Protein AF-A0A973PNY2-F1 (afdb_monomer)

pLDDT: mean 92.11, std 8.61, range [55.06, 98.62]

Nearest PDB structures (foldseek):
  8x2t-assembly1_A-2  TM=1.626E-01  e=7.258E+00  Homo sapiens

Structure (mmCIF, N/CA/C/O backbone):
data_AF-A0A973PNY2-F1
#
_entry.id   AF-A0A973PNY2-F1
#
loop_
_atom_site.group_PDB
_atom_site.id
_atom_site.type_symbol
_atom_site.label_atom_id
_atom_site.label_alt_id
_atom_site.label_comp_id
_atom_site.label_asym_id
_atom_site.label_entity_id
_atom_site.label_seq_id
_atom_site.pdbx_PDB_ins_code
_atom_site.Cartn_x
_atom_site.Cartn_y
_atom_site.Cartn_z
_atom_site.occupancy
_atom_site.B_iso_or_equiv
_atom_site.auth_seq_id
_atom_site.auth_comp_id
_atom_site.auth_asym_id
_atom_site.auth_atom_id
_atom_site.pdbx_PDB_model_num
ATOM 1 N N . MET A 1 1 ? -30.868 11.703 35.998 1.00 78.88 1 MET A N 1
ATOM 2 C CA . MET A 1 1 ? -31.273 12.106 34.628 1.00 78.88 1 MET A CA 1
ATOM 3 C C . MET A 1 1 ? -30.109 12.653 33.793 1.00 78.88 1 MET A C 1
ATOM 5 O O . MET A 1 1 ? -29.870 12.114 32.724 1.00 78.88 1 MET A O 1
ATOM 9 N N . ARG A 1 2 ? -29.336 13.648 34.267 1.00 91.81 2 ARG A N 1
ATOM 10 C CA . ARG A 1 2 ? -28.230 14.260 33.487 1.00 91.81 2 ARG A CA 1
ATOM 11 C C . ARG A 1 2 ? -27.090 13.297 33.108 1.00 91.81 2 ARG A C 1
ATOM 13 O O . ARG A 1 2 ? -26.668 13.303 31.960 1.00 91.81 2 ARG A O 1
ATOM 20 N N . VAL A 1 3 ? -26.645 12.441 34.035 1.00 94.44 3 VAL A N 1
ATOM 21 C CA . VAL A 1 3 ? -25.591 11.435 33.773 1.00 94.44 3 VAL A CA 1
ATOM 22 C C . VAL A 1 3 ? -26.016 10.432 32.700 1.00 94.44 3 VAL A C 1
ATOM 24 O O . VAL A 1 3 ? -25.279 10.201 31.751 1.00 94.44 3 VAL A O 1
ATOM 27 N N . ARG A 1 4 ? -27.242 9.906 32.797 1.00 94.94 4 ARG A N 1
ATOM 28 C CA . ARG A 1 4 ? -27.805 8.984 31.803 1.00 94.94 4 ARG A CA 1
ATOM 29 C C . ARG A 1 4 ? -27.827 9.602 30.402 1.00 94.94 4 ARG A C 1
ATOM 31 O O . ARG A 1 4 ? -27.298 9.001 29.481 1.00 94.94 4 ARG A O 1
ATOM 38 N N . ALA A 1 5 ? -28.310 10.838 30.273 1.00 95.94 5 ALA A N 1
ATOM 39 C CA . ALA A 1 5 ? -28.297 11.557 28.997 1.00 95.94 5 ALA A CA 1
ATOM 40 C C . ALA A 1 5 ? -26.871 11.829 28.468 1.00 95.94 5 ALA A C 1
ATOM 42 O O . ALA A 1 5 ? -26.651 11.923 27.263 1.00 95.94 5 ALA A O 1
ATOM 43 N N . ARG A 1 6 ? -25.871 11.982 29.349 1.00 96.56 6 ARG A N 1
ATOM 44 C CA . ARG A 1 6 ? -24.461 12.106 28.945 1.00 96.56 6 ARG A CA 1
ATOM 45 C C . ARG A 1 6 ? -23.920 10.791 28.374 1.00 96.56 6 ARG A C 1
ATOM 47 O O . ARG A 1 6 ? -23.320 10.839 27.304 1.00 96.56 6 ARG A O 1
ATOM 54 N N . VAL A 1 7 ? -24.168 9.667 29.046 1.00 96.75 7 VAL A N 1
ATOM 55 C CA . VAL A 1 7 ? -23.777 8.326 28.576 1.00 96.75 7 VAL A CA 1
ATOM 56 C C . VAL A 1 7 ? -24.483 7.987 27.262 1.00 96.75 7 VAL A C 1
ATOM 58 O O . VAL A 1 7 ? -23.821 7.610 26.303 1.00 96.75 7 VAL A O 1
ATOM 61 N N . GLU A 1 8 ? -25.801 8.200 27.180 1.00 97.06 8 GLU A N 1
ATOM 62 C CA . GLU A 1 8 ? -26.600 7.949 25.969 1.0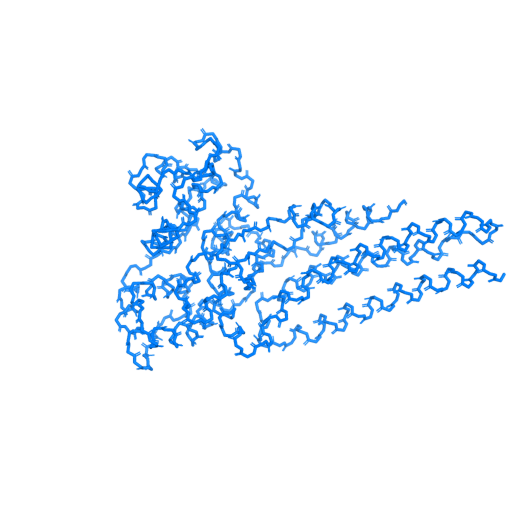0 97.06 8 GLU A CA 1
ATOM 63 C C . GLU A 1 8 ? -26.066 8.728 24.757 1.00 97.06 8 GLU A C 1
ATOM 65 O O . GLU A 1 8 ? -25.988 8.173 23.664 1.00 97.06 8 GLU A O 1
ATOM 70 N N . ARG A 1 9 ? -25.614 9.978 24.945 1.00 97.56 9 ARG A N 1
ATOM 71 C CA . ARG A 1 9 ? -24.966 10.749 23.871 1.00 97.56 9 ARG A CA 1
ATOM 72 C C . ARG A 1 9 ? -23.649 10.128 23.405 1.00 97.56 9 ARG A C 1
ATOM 74 O O . ARG A 1 9 ? -23.460 10.005 22.203 1.00 97.56 9 ARG A O 1
ATOM 81 N N . SER A 1 10 ? -22.762 9.720 24.314 1.00 97.75 10 SER A N 1
ATOM 82 C CA . SER A 1 10 ? -21.500 9.063 23.928 1.00 97.75 10 SER A CA 1
ATOM 83 C C . SER A 1 10 ? -21.733 7.721 23.235 1.00 97.75 10 SER A C 1
ATOM 85 O O . SER A 1 10 ? -21.084 7.432 22.234 1.00 97.75 10 SER A O 1
ATOM 87 N N . VAL A 1 11 ? -22.684 6.920 23.729 1.00 98.38 11 VAL A N 1
ATOM 88 C CA . VAL A 1 11 ? -23.069 5.648 23.097 1.00 98.38 11 VAL A CA 1
ATOM 89 C C . VAL A 1 11 ? -23.602 5.900 21.689 1.00 98.38 11 VAL A C 1
ATOM 91 O O . VAL A 1 11 ? -23.144 5.261 20.749 1.00 98.38 11 VAL A O 1
ATOM 94 N N . SER A 1 12 ? -24.491 6.884 21.521 1.00 98.38 12 SER A N 1
ATOM 95 C CA . SER A 1 12 ? -25.000 7.262 20.201 1.00 98.38 12 SER A CA 1
ATOM 96 C C . SER A 1 12 ? -23.886 7.718 19.256 1.00 98.38 12 SER A C 1
ATOM 98 O O . SER A 1 12 ? -23.945 7.396 18.075 1.00 98.38 12 SER A O 1
ATOM 100 N N . THR A 1 13 ? -22.871 8.438 19.743 1.00 98.25 13 THR A N 1
ATOM 101 C CA . THR A 1 13 ? -21.702 8.814 18.930 1.00 98.25 13 THR A CA 1
ATOM 102 C C . THR A 1 13 ? -20.901 7.588 18.491 1.00 98.25 13 THR A C 1
ATOM 104 O O . THR A 1 13 ? -20.507 7.510 17.329 1.00 98.25 13 THR A O 1
ATOM 107 N N . ALA A 1 14 ? -20.678 6.622 19.389 1.00 98.19 14 ALA A N 1
ATOM 108 C CA . ALA A 1 14 ? -19.993 5.373 19.056 1.00 98.19 14 ALA A CA 1
ATOM 109 C 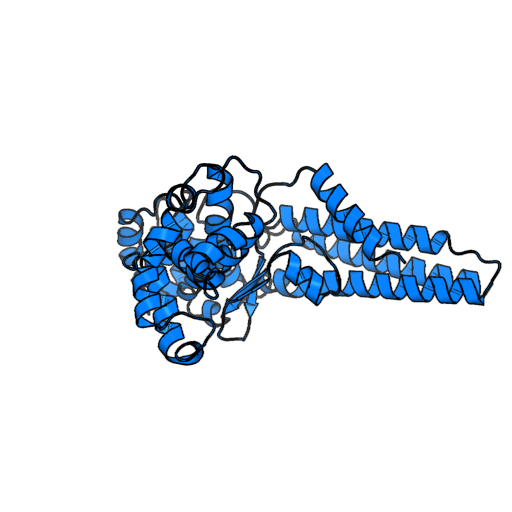C . ALA A 1 14 ? -20.767 4.561 18.001 1.00 98.19 14 ALA A C 1
ATOM 111 O O . ALA A 1 14 ? -20.169 4.075 17.042 1.00 98.19 14 ALA A O 1
ATOM 112 N N . ASP A 1 15 ? -22.092 4.467 18.151 1.00 98.31 15 ASP A N 1
ATOM 113 C CA . ASP A 1 15 ? -22.975 3.773 17.207 1.00 98.31 15 ASP A CA 1
ATOM 114 C C . ASP A 1 15 ? -22.966 4.457 15.825 1.00 98.31 15 ASP A C 1
ATOM 116 O O . ASP A 1 15 ? -22.788 3.784 14.811 1.00 98.31 15 ASP A O 1
ATOM 120 N N . LEU A 1 16 ? -23.048 5.794 15.772 1.00 98.50 16 LEU A N 1
ATOM 121 C CA . LEU A 1 16 ? -22.977 6.555 14.516 1.00 98.50 16 LEU A CA 1
ATOM 122 C C . LEU A 1 16 ? -21.648 6.355 13.779 1.00 98.50 16 LEU A C 1
ATOM 124 O O . LEU A 1 16 ? -21.649 6.172 12.562 1.00 98.50 16 LEU A O 1
ATOM 128 N N . LEU A 1 17 ? -20.524 6.378 14.503 1.00 98.44 17 LEU A N 1
ATOM 129 C CA . LEU A 1 17 ? -19.205 6.153 13.911 1.00 98.44 17 LEU A CA 1
ATOM 130 C C . LEU A 1 17 ? -19.061 4.715 13.393 1.00 98.44 17 LEU A C 1
ATOM 132 O O . LEU A 1 17 ? -18.504 4.503 12.319 1.00 98.44 17 LEU A O 1
ATOM 136 N N . ARG A 1 18 ? -19.609 3.724 14.105 1.00 98.38 18 ARG A N 1
ATOM 137 C CA . ARG A 1 18 ? -19.642 2.337 13.619 1.00 98.38 18 ARG A CA 1
ATOM 138 C C . ARG A 1 18 ? -20.436 2.220 12.321 1.00 98.38 18 ARG A C 1
ATOM 140 O O . ARG A 1 18 ? -19.941 1.645 11.358 1.00 98.38 18 ARG A O 1
ATOM 147 N N . ASP A 1 19 ? -21.627 2.809 12.273 1.00 98.50 19 ASP A N 1
ATOM 148 C CA . ASP A 1 19 ? -22.478 2.783 11.081 1.00 98.50 19 ASP A CA 1
ATOM 149 C C . ASP A 1 19 ? -21.844 3.532 9.895 1.00 98.50 19 ASP A C 1
ATOM 151 O O . ASP A 1 19 ? -22.069 3.181 8.734 1.00 98.50 19 ASP A O 1
ATOM 155 N N . GLU A 1 20 ? -21.057 4.578 10.154 1.00 98.56 20 GLU A N 1
ATOM 156 C CA . GLU A 1 20 ? -20.243 5.261 9.145 1.00 98.56 20 GLU A CA 1
ATOM 157 C C . GLU A 1 20 ? -19.168 4.330 8.565 1.00 98.56 20 GLU A C 1
ATOM 159 O O . GLU A 1 20 ? -19.143 4.123 7.348 1.00 98.56 20 GLU A O 1
ATOM 164 N N . VAL A 1 21 ? -18.349 3.709 9.422 1.00 98.19 21 VAL A N 1
ATOM 165 C CA . VAL A 1 21 ? -17.284 2.772 9.022 1.00 98.19 21 VAL A CA 1
ATOM 166 C C . VAL A 1 21 ? -17.854 1.592 8.232 1.00 98.19 21 VAL A C 1
ATOM 168 O O . VAL A 1 21 ? -17.401 1.316 7.119 1.00 98.19 21 VAL A O 1
ATOM 171 N N . THR A 1 22 ? -18.892 0.928 8.753 1.00 98.06 22 THR A N 1
ATOM 172 C CA . THR A 1 22 ? -19.510 -0.233 8.097 1.00 98.06 22 THR A CA 1
ATOM 173 C C . THR A 1 22 ? -20.074 0.129 6.724 1.00 98.06 22 THR A C 1
ATOM 175 O O . THR A 1 22 ? -19.837 -0.592 5.753 1.00 98.06 22 THR A O 1
ATOM 178 N N . ARG A 1 23 ? -20.785 1.260 6.597 1.00 98.06 23 ARG A N 1
ATOM 179 C CA . ARG A 1 23 ? -21.308 1.706 5.294 1.00 98.06 23 ARG A CA 1
ATOM 180 C C . ARG A 1 23 ? -20.188 2.043 4.318 1.00 98.06 23 ARG A C 1
ATOM 182 O O . ARG A 1 23 ? -20.301 1.705 3.140 1.00 98.06 23 ARG A O 1
ATOM 189 N N . TRP A 1 24 ? -19.122 2.691 4.786 1.00 98.31 24 TRP A N 1
ATOM 190 C CA . TRP A 1 24 ? -17.986 3.050 3.942 1.00 98.31 24 TRP A CA 1
ATOM 191 C C . TRP A 1 24 ? -17.288 1.808 3.373 1.00 98.31 24 TRP A C 1
ATOM 193 O O . TRP A 1 24 ? -17.068 1.753 2.160 1.00 98.31 24 TRP A O 1
ATOM 203 N N . LEU A 1 25 ? -17.021 0.802 4.215 1.00 97.38 25 LEU A N 1
ATOM 204 C CA . LEU A 1 25 ? -16.399 -0.467 3.817 1.00 97.38 25 LEU A CA 1
ATOM 205 C C . LEU A 1 25 ? -17.301 -1.262 2.863 1.00 97.38 25 LEU A C 1
ATOM 207 O O . LEU A 1 25 ? -16.859 -1.679 1.790 1.00 97.38 25 LEU A O 1
ATOM 211 N N . ALA A 1 26 ? -18.587 -1.406 3.198 1.00 96.50 26 ALA A N 1
ATOM 212 C CA . ALA A 1 26 ? -19.552 -2.133 2.374 1.00 96.50 26 ALA A CA 1
ATOM 213 C C . ALA A 1 26 ? -19.706 -1.519 0.972 1.00 96.50 26 ALA A C 1
ATOM 215 O O . ALA A 1 26 ? -19.774 -2.245 -0.019 1.00 96.50 26 ALA A O 1
ATOM 216 N N . ALA A 1 27 ? -19.693 -0.186 0.865 1.00 97.00 27 ALA A N 1
ATOM 217 C CA . ALA A 1 27 ? -19.775 0.511 -0.419 1.00 97.00 27 ALA A CA 1
ATOM 218 C C . ALA A 1 27 ? -18.562 0.266 -1.342 1.00 97.00 27 ALA A C 1
ATOM 220 O O . ALA A 1 27 ? -18.641 0.546 -2.539 1.00 97.00 27 ALA A O 1
ATOM 221 N N . ARG A 1 28 ? -17.437 -0.232 -0.809 1.00 97.00 28 ARG A N 1
ATOM 222 C CA . ARG A 1 28 ? -16.172 -0.414 -1.545 1.00 97.00 28 ARG A CA 1
ATOM 223 C C . ARG A 1 28 ? -15.820 -1.876 -1.787 1.00 97.00 28 ARG A C 1
ATOM 225 O O . ARG A 1 28 ? -15.266 -2.177 -2.838 1.00 97.00 28 ARG A O 1
ATOM 232 N N . ALA A 1 29 ? -16.211 -2.786 -0.895 1.00 91.25 29 ALA A N 1
ATOM 233 C CA . ALA A 1 29 ? -15.909 -4.217 -0.999 1.00 91.25 29 ALA A CA 1
ATOM 234 C C . ALA A 1 29 ? -16.381 -4.879 -2.316 1.00 91.25 29 ALA A C 1
ATOM 236 O O . ALA A 1 29 ? -15.790 -5.863 -2.746 1.00 91.25 29 ALA A O 1
ATOM 237 N N . GLY A 1 30 ? -17.412 -4.338 -2.979 1.00 88.06 30 GLY A N 1
ATOM 238 C CA . GLY A 1 30 ? -17.933 -4.853 -4.256 1.00 88.06 30 GLY A CA 1
ATOM 239 C C . GLY A 1 30 ? -17.466 -4.110 -5.514 1.00 88.06 30 GLY A C 1
ATOM 240 O O . GLY A 1 30 ? -17.931 -4.416 -6.610 1.00 88.06 30 GLY A O 1
ATOM 241 N N . ARG A 1 31 ? -16.602 -3.101 -5.382 1.00 96.44 31 ARG A N 1
ATOM 242 C CA . ARG A 1 31 ? -16.204 -2.230 -6.495 1.00 96.44 31 ARG A CA 1
ATOM 243 C C . ARG A 1 31 ? -14.922 -2.723 -7.162 1.00 96.44 31 ARG A C 1
ATOM 245 O O . ARG A 1 31 ? -13.954 -3.087 -6.496 1.00 96.44 31 ARG A O 1
ATOM 252 N N . SER A 1 32 ? -14.900 -2.691 -8.492 1.00 94.81 32 SER A N 1
ATOM 253 C CA . SER A 1 32 ? -13.783 -3.181 -9.317 1.00 94.81 32 SER A CA 1
ATOM 254 C C . SER A 1 32 ? -12.453 -2.461 -9.062 1.00 94.81 32 SER A C 1
ATOM 256 O O . SER A 1 32 ? -11.383 -3.062 -9.186 1.00 94.81 32 SER A O 1
ATOM 258 N N . GLU A 1 33 ? -12.541 -1.195 -8.663 1.00 96.38 33 GLU A N 1
ATOM 259 C CA . GLU A 1 33 ? -11.451 -0.289 -8.312 1.00 96.38 33 GLU A CA 1
ATOM 260 C C . GLU A 1 33 ? -10.736 -0.740 -7.037 1.00 96.38 33 GLU A C 1
ATOM 262 O O . GLU A 1 33 ? -9.568 -0.423 -6.845 1.00 96.38 33 GLU A O 1
ATOM 267 N N . PHE A 1 34 ? -11.414 -1.522 -6.187 1.00 96.19 34 PHE A N 1
ATOM 268 C CA . PHE A 1 34 ? -10.864 -2.016 -4.928 1.00 96.19 34 PHE A CA 1
ATOM 269 C C . PHE A 1 34 ? -10.659 -3.529 -4.890 1.00 96.19 34 PHE A C 1
ATOM 271 O O . PHE A 1 34 ? -10.435 -4.090 -3.818 1.00 96.19 34 PHE A O 1
ATOM 278 N N . ARG A 1 35 ? -10.682 -4.213 -6.043 1.00 92.25 35 ARG A N 1
ATOM 279 C CA . ARG A 1 35 ? -10.570 -5.684 -6.115 1.00 92.25 35 ARG A CA 1
ATOM 280 C C . ARG A 1 35 ? -9.341 -6.259 -5.397 1.00 92.25 35 ARG A C 1
ATOM 282 O O . ARG A 1 35 ? -9.360 -7.411 -4.979 1.00 92.25 35 ARG A O 1
ATOM 289 N N . ARG A 1 36 ? -8.268 -5.472 -5.251 1.00 93.19 36 ARG A N 1
ATOM 290 C CA . ARG A 1 36 ? -7.029 -5.892 -4.578 1.00 93.19 36 ARG A CA 1
ATOM 291 C C . ARG A 1 36 ? -7.054 -5.687 -3.060 1.00 93.19 36 ARG A C 1
ATOM 293 O O . ARG A 1 36 ? -6.208 -6.251 -2.378 1.00 93.19 36 ARG A O 1
ATOM 300 N N . PHE A 1 37 ? -8.036 -4.971 -2.517 1.00 94.62 37 PHE A N 1
ATOM 301 C CA . PHE A 1 37 ? -8.072 -4.546 -1.112 1.00 94.62 37 PHE A CA 1
ATOM 302 C C . PHE A 1 37 ? -9.070 -5.308 -0.245 1.00 94.62 37 PHE A C 1
ATOM 304 O O . PHE A 1 37 ? -9.325 -4.886 0.879 1.00 94.62 37 PHE A O 1
ATOM 311 N N . GLY A 1 38 ? -9.611 -6.436 -0.717 1.00 91.69 38 GLY A N 1
ATOM 312 C CA . GLY A 1 38 ? -10.522 -7.259 0.088 1.00 91.69 38 GLY A CA 1
ATOM 313 C C . GLY A 1 38 ? -9.957 -7.534 1.487 1.00 91.69 38 GLY A C 1
ATOM 314 O O . GLY A 1 38 ? -10.604 -7.230 2.485 1.00 91.69 38 GLY A O 1
ATOM 315 N N . HIS A 1 39 ? -8.692 -7.961 1.561 1.00 87.75 39 HIS A N 1
ATOM 316 C CA . HIS A 1 39 ? -8.047 -8.233 2.844 1.00 87.75 39 HIS A CA 1
ATOM 317 C C . HIS A 1 39 ? -7.808 -6.974 3.696 1.00 87.75 39 HIS A C 1
ATOM 319 O O . HIS A 1 39 ? -7.956 -6.999 4.916 1.00 87.75 39 HIS A O 1
ATOM 325 N N . HIS A 1 40 ? -7.490 -5.843 3.069 1.00 93.50 40 HIS A N 1
ATOM 326 C CA . HIS A 1 40 ? -7.337 -4.584 3.792 1.00 93.50 40 HIS A CA 1
ATOM 327 C C . HIS A 1 40 ? -8.643 -4.192 4.491 1.00 93.50 40 HIS A C 1
ATOM 329 O O . HIS A 1 40 ? -8.637 -3.796 5.655 1.00 93.50 40 HIS A O 1
ATOM 335 N N . 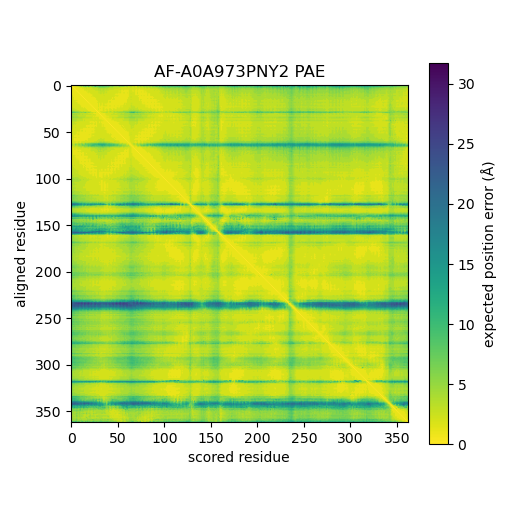PHE A 1 41 ? -9.773 -4.335 3.797 1.00 94.00 41 PHE A N 1
ATOM 336 C CA . PHE A 1 41 ? -11.082 -4.022 4.357 1.00 94.00 41 PHE A CA 1
ATOM 337 C C . PHE A 1 41 ? -11.486 -4.983 5.474 1.00 94.00 41 PHE A C 1
ATOM 339 O O . PHE A 1 41 ? -12.060 -4.525 6.455 1.00 94.00 41 PHE A O 1
ATOM 346 N N . GLU A 1 42 ? -11.132 -6.268 5.391 1.00 90.31 42 GLU A N 1
ATOM 347 C CA . GLU A 1 42 ? -11.328 -7.220 6.494 1.00 90.31 42 GLU A CA 1
ATOM 348 C C . GLU A 1 42 ? -10.550 -6.816 7.754 1.00 90.31 42 GLU A C 1
ATOM 350 O O . GLU A 1 42 ? -11.104 -6.828 8.855 1.00 90.31 42 GLU A O 1
ATOM 355 N N .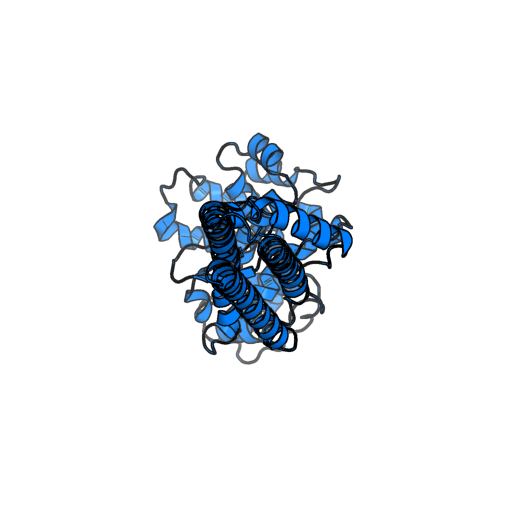 VAL A 1 43 ? -9.273 -6.439 7.603 1.00 90.19 43 VAL A N 1
ATOM 356 C CA . VAL A 1 43 ? -8.432 -5.990 8.726 1.00 90.19 43 VAL A CA 1
ATOM 357 C C . VAL A 1 43 ? -8.994 -4.709 9.338 1.00 90.19 43 VAL A C 1
ATOM 359 O O . VAL A 1 43 ? -9.151 -4.634 10.558 1.00 90.19 43 VAL A O 1
ATOM 362 N N . LEU A 1 44 ? -9.330 -3.717 8.508 1.00 92.75 44 LEU A N 1
ATOM 363 C CA . LEU A 1 44 ? -9.904 -2.455 8.976 1.00 92.75 44 LEU A CA 1
ATOM 364 C C . LEU A 1 44 ? -11.253 -2.663 9.666 1.00 92.75 44 LEU A C 1
ATOM 366 O O . LEU A 1 44 ? -11.454 -2.099 10.739 1.00 92.75 44 LEU A O 1
ATOM 370 N N . ASP A 1 45 ? -12.147 -3.482 9.103 1.00 94.00 45 ASP A N 1
ATOM 371 C CA . ASP A 1 45 ? -13.441 -3.785 9.723 1.00 94.00 45 ASP A CA 1
ATOM 372 C C . ASP A 1 45 ? -13.244 -4.402 11.105 1.00 94.00 45 ASP A C 1
ATOM 374 O O . ASP A 1 45 ? -13.735 -3.879 12.102 1.00 94.00 45 ASP A O 1
ATOM 378 N N . ALA A 1 46 ? -12.465 -5.481 11.189 1.00 91.31 46 ALA A N 1
ATOM 379 C CA . ALA A 1 46 ? -12.272 -6.200 12.437 1.00 91.31 46 ALA A CA 1
ATOM 380 C C . ALA A 1 46 ? -11.642 -5.317 13.526 1.00 91.31 46 ALA A C 1
ATOM 382 O O . ALA A 1 46 ? -12.110 -5.321 14.668 1.00 91.31 46 ALA A O 1
ATOM 383 N N . VAL A 1 47 ? -10.617 -4.532 13.176 1.00 91.50 47 VAL A N 1
ATOM 384 C CA . VAL A 1 47 ? -9.941 -3.622 14.109 1.00 91.50 47 VAL A CA 1
ATOM 385 C C . VAL A 1 47 ? -10.879 -2.507 14.570 1.00 91.50 47 VAL A C 1
ATOM 387 O O . VAL A 1 47 ? -11.091 -2.347 15.776 1.00 91.50 47 VAL A O 1
ATOM 390 N N . LEU A 1 48 ? -11.476 -1.757 13.639 1.00 94.62 48 LEU A N 1
ATOM 391 C CA . LEU A 1 48 ? -12.314 -0.602 13.967 1.00 94.62 48 LEU A CA 1
ATOM 392 C C . LEU A 1 48 ? -13.590 -1.034 14.700 1.00 94.62 48 LEU A C 1
ATOM 394 O O . LEU A 1 48 ? -13.939 -0.452 15.729 1.00 94.62 48 LEU A O 1
ATOM 398 N N . SER A 1 49 ? -14.250 -2.100 14.239 1.00 95.62 49 SER A N 1
ATOM 399 C CA . SER A 1 49 ? -15.465 -2.628 14.863 1.00 95.62 49 SER A CA 1
ATOM 400 C C . SER A 1 49 ? -15.207 -3.144 16.282 1.00 95.62 49 SER A C 1
ATOM 402 O O . SER A 1 49 ? -16.042 -2.921 17.166 1.00 95.62 49 SER A O 1
ATOM 404 N N . ARG A 1 50 ? -14.053 -3.777 16.555 1.00 94.50 50 ARG A N 1
ATOM 405 C CA . ARG A 1 50 ? -13.693 -4.220 17.916 1.00 94.50 50 ARG A CA 1
ATOM 406 C C . ARG A 1 50 ? -13.423 -3.040 18.845 1.00 94.50 50 ARG A C 1
ATOM 408 O O . ARG A 1 50 ? -13.967 -3.019 19.948 1.00 94.50 50 ARG A O 1
ATOM 415 N N . MET A 1 51 ? -12.663 -2.043 18.388 1.00 94.31 51 MET A N 1
ATOM 416 C CA . MET A 1 51 ? -12.373 -0.839 19.174 1.00 94.31 51 MET A CA 1
ATOM 417 C C . MET A 1 51 ? -13.664 -0.097 19.540 1.00 94.31 51 MET A C 1
ATOM 419 O O . MET A 1 51 ? -13.881 0.229 20.707 1.00 94.31 51 MET A O 1
ATOM 423 N N . LEU A 1 52 ? -14.559 0.110 18.568 1.00 97.06 52 LEU A N 1
ATOM 424 C CA . LEU A 1 52 ? -15.846 0.777 18.788 1.00 97.06 52 LEU A CA 1
ATOM 425 C C . LEU A 1 52 ? -16.759 -0.022 19.721 1.00 97.06 52 LEU A C 1
ATOM 427 O O . LEU A 1 52 ? -17.386 0.563 20.605 1.00 97.06 52 LEU A O 1
ATOM 431 N N . SER A 1 53 ? -16.801 -1.349 19.574 1.00 96.62 53 SER A N 1
ATOM 432 C CA . SER A 1 53 ? -17.588 -2.218 20.456 1.00 96.62 53 SER A CA 1
ATOM 433 C C . SER A 1 53 ? -17.071 -2.171 21.896 1.00 96.62 53 SER A C 1
ATOM 435 O O . SER A 1 53 ? -17.864 -1.966 22.812 1.00 96.62 53 SER A O 1
ATOM 437 N N . GLY A 1 54 ? -15.751 -2.248 22.099 1.00 95.94 54 GLY A N 1
ATOM 438 C CA . GLY A 1 54 ? -15.142 -2.146 23.427 1.00 95.94 54 GLY A CA 1
ATOM 439 C C . GLY A 1 54 ? -15.400 -0.792 24.096 1.00 95.94 54 GLY A C 1
ATOM 440 O O . GLY A 1 54 ? -15.774 -0.738 25.268 1.00 95.94 54 GLY A O 1
ATOM 441 N N . ILE A 1 55 ? -15.279 0.313 23.348 1.00 96.62 55 ILE A N 1
ATOM 442 C CA . ILE A 1 55 ? -15.594 1.659 23.860 1.00 96.62 55 ILE A CA 1
ATOM 443 C C . ILE A 1 55 ? -17.075 1.760 24.237 1.00 96.62 55 ILE A C 1
ATOM 445 O O . ILE A 1 55 ? -17.412 2.256 25.314 1.00 96.62 55 ILE A O 1
ATOM 449 N N . ARG A 1 56 ? -17.969 1.252 23.384 1.00 97.88 56 ARG A N 1
ATOM 450 C CA . ARG A 1 56 ? -19.414 1.247 23.626 1.00 97.88 56 ARG A CA 1
ATOM 451 C C . ARG A 1 56 ? -19.792 0.447 24.873 1.00 97.88 56 ARG A C 1
ATOM 453 O O . ARG A 1 56 ? -20.571 0.930 25.692 1.00 97.88 56 ARG A O 1
ATOM 460 N N . GLU A 1 57 ? -19.247 -0.754 25.038 1.00 97.50 57 GLU A N 1
ATOM 461 C CA . GLU A 1 57 ? -19.460 -1.582 26.231 1.00 97.50 57 GLU A CA 1
ATOM 462 C C . GLU A 1 57 ? -18.974 -0.867 27.494 1.00 97.50 57 GLU A C 1
ATOM 464 O O . GLU A 1 57 ? -19.687 -0.815 28.501 1.00 97.50 57 GLU A O 1
ATOM 469 N N . ARG A 1 58 ? -17.802 -0.223 27.424 1.00 96.94 58 ARG A N 1
ATOM 470 C CA . ARG A 1 58 ? -17.266 0.550 28.545 1.00 96.94 58 ARG A CA 1
ATOM 471 C C . ARG A 1 58 ? -18.154 1.744 28.894 1.00 96.94 58 ARG A C 1
ATOM 473 O O . ARG A 1 58 ? -18.417 1.950 30.078 1.00 96.94 58 ARG A O 1
ATOM 480 N N . LEU A 1 59 ? -18.681 2.464 27.900 1.00 96.88 59 LEU A N 1
ATOM 481 C CA . LEU A 1 59 ? -19.648 3.553 28.089 1.00 96.88 59 LEU A CA 1
ATOM 482 C C . LEU A 1 59 ? -20.926 3.075 28.793 1.00 96.88 59 LEU A C 1
ATOM 484 O O . LEU A 1 59 ? -21.382 3.720 29.735 1.00 96.88 59 LEU A O 1
ATOM 488 N N . LEU A 1 60 ? -21.476 1.924 28.392 1.00 96.69 60 LEU A N 1
ATOM 489 C CA . LEU A 1 60 ? -22.657 1.333 29.034 1.00 96.69 60 LEU A CA 1
ATOM 490 C C . LEU A 1 60 ? -22.396 0.899 30.485 1.00 96.69 60 LEU A C 1
ATOM 492 O O . LEU A 1 60 ? -23.329 0.855 31.284 1.00 96.69 60 LEU A O 1
ATOM 496 N N . SER A 1 61 ? -21.137 0.614 30.833 1.00 96.25 61 SER A N 1
ATOM 497 C CA . SER A 1 61 ? -20.721 0.254 32.195 1.00 96.25 61 SER A CA 1
ATOM 498 C C . SER A 1 61 ? -20.453 1.452 33.121 1.00 96.25 61 SER A C 1
ATOM 500 O O . SER A 1 61 ? -20.166 1.250 34.302 1.00 96.25 61 SER A O 1
ATOM 502 N N . VAL A 1 62 ? -20.527 2.696 32.625 1.00 95.81 62 VAL A N 1
ATOM 503 C CA . VAL A 1 62 ? -20.229 3.894 33.428 1.00 95.81 62 VAL A CA 1
ATOM 504 C C . VAL A 1 62 ? -21.253 4.045 34.567 1.00 95.81 62 VAL A C 1
ATOM 506 O O . VAL A 1 62 ? -22.456 4.152 34.308 1.00 95.81 62 VAL A O 1
ATOM 509 N N . PRO A 1 63 ? -20.816 4.096 35.841 1.00 90.38 63 PRO A N 1
ATOM 510 C CA . PRO A 1 63 ? -21.725 4.130 36.981 1.00 90.38 63 PRO A CA 1
ATOM 511 C C . PRO A 1 63 ? -22.495 5.454 37.054 1.00 90.38 63 PRO A C 1
ATOM 513 O O . PRO A 1 63 ? -21.918 6.537 37.031 1.00 90.38 63 PRO A O 1
ATOM 516 N N . ALA A 1 64 ? -23.817 5.374 37.220 1.00 88.00 64 ALA A N 1
ATOM 517 C CA . ALA A 1 64 ? -24.690 6.550 37.273 1.00 88.00 64 ALA A CA 1
ATOM 518 C C . ALA A 1 64 ? -24.714 7.273 38.638 1.00 88.00 64 ALA A C 1
ATOM 520 O O . ALA A 1 64 ? -25.318 8.342 38.744 1.00 88.00 64 ALA A O 1
ATOM 521 N N . ALA A 1 65 ? -24.104 6.682 39.673 1.00 87.62 65 ALA A N 1
ATOM 522 C CA . ALA A 1 65 ? -24.195 7.148 41.058 1.00 87.62 65 ALA A CA 1
ATOM 523 C C . ALA A 1 65 ? -23.337 8.393 41.352 1.00 87.62 65 ALA A C 1
ATOM 525 O O . ALA A 1 65 ? -23.745 9.231 42.153 1.00 87.62 65 ALA A O 1
ATOM 526 N N . ASP A 1 66 ? -22.193 8.551 40.680 1.00 91.44 66 ASP A N 1
ATOM 527 C CA . ASP A 1 66 ? -21.306 9.710 40.823 1.00 91.44 66 ASP A CA 1
ATOM 528 C C . ASP A 1 66 ? -21.238 10.487 39.504 1.00 91.44 66 ASP A C 1
ATOM 530 O O . ASP A 1 66 ? -20.634 10.055 38.521 1.00 91.44 66 ASP A O 1
ATOM 534 N N . SER A 1 67 ? -21.852 11.673 39.486 1.00 93.69 67 SER A N 1
ATOM 535 C CA . SER A 1 67 ? -21.893 12.506 38.286 1.00 93.69 67 SER A CA 1
ATOM 536 C C . SER A 1 67 ? -20.520 13.010 37.855 1.00 93.69 67 SER A C 1
ATOM 538 O O . SER A 1 67 ? -20.324 13.207 36.660 1.00 93.69 67 SER A O 1
ATOM 540 N N . ARG A 1 68 ? -19.582 13.265 38.772 1.00 94.88 68 ARG A N 1
ATOM 541 C CA . ARG A 1 68 ? -18.253 13.756 38.388 1.00 94.88 68 ARG A CA 1
ATOM 542 C C . ARG A 1 68 ? -17.455 12.623 37.755 1.00 94.88 68 ARG A C 1
ATOM 544 O O . ARG A 1 68 ? -16.942 12.800 36.652 1.00 94.88 68 ARG A O 1
ATOM 551 N N . ALA A 1 69 ? -17.416 11.465 38.413 1.00 94.38 69 ALA A N 1
ATOM 552 C CA . ALA A 1 69 ? -16.727 10.287 37.895 1.00 94.38 69 ALA A CA 1
ATOM 553 C C . ALA A 1 69 ? -17.308 9.835 36.547 1.00 94.38 69 ALA A C 1
ATOM 555 O O . ALA A 1 69 ? -16.556 9.561 35.615 1.00 94.38 69 ALA A O 1
ATOM 556 N N . ALA A 1 70 ? -18.637 9.846 36.396 1.00 95.31 70 ALA A N 1
ATOM 557 C CA . ALA A 1 70 ? -19.281 9.470 35.142 1.00 95.31 70 ALA A CA 1
ATOM 558 C C . ALA A 1 70 ? -18.922 10.407 33.980 1.00 95.31 70 ALA A C 1
ATOM 560 O O . ALA A 1 70 ? -18.663 9.948 32.869 1.00 95.31 70 ALA A O 1
ATOM 561 N N . TYR A 1 71 ? -18.888 11.723 34.220 1.00 96.75 71 TYR A N 1
ATOM 562 C CA . TYR A 1 71 ? -18.508 12.688 33.186 1.00 96.75 71 TYR A CA 1
ATOM 563 C C . TYR A 1 71 ? -17.031 12.576 32.805 1.00 96.75 71 TYR A C 1
ATOM 565 O O . TYR A 1 71 ? -16.730 12.674 31.617 1.00 96.75 71 TYR A O 1
ATOM 573 N N . ALA A 1 72 ? -16.142 12.345 33.777 1.00 95.56 72 ALA A N 1
ATOM 574 C CA . ALA A 1 72 ? -14.724 12.106 33.521 1.00 95.56 72 ALA A CA 1
ATOM 575 C C . ALA A 1 72 ? -14.513 10.825 32.696 1.00 95.56 72 ALA A C 1
ATOM 577 O O . ALA A 1 72 ? -13.860 10.872 31.660 1.00 95.56 72 ALA A O 1
ATOM 578 N N . ALA A 1 73 ? -15.161 9.716 33.068 1.00 96.00 73 ALA A N 1
ATOM 579 C CA . ALA A 1 73 ? -15.097 8.467 32.307 1.00 96.00 73 ALA A CA 1
ATOM 580 C C . ALA A 1 73 ? -15.625 8.628 30.870 1.00 96.00 73 ALA A C 1
ATOM 582 O O . ALA A 1 73 ? -14.986 8.180 29.922 1.00 96.00 73 ALA A O 1
ATOM 583 N N . CYS A 1 74 ? -16.759 9.317 30.684 1.00 97.25 74 CYS A N 1
ATOM 584 C CA . CYS A 1 74 ? -17.264 9.616 29.341 1.00 97.25 74 CYS A CA 1
ATOM 585 C C . CYS A 1 74 ? -16.310 10.526 28.554 1.00 97.25 74 CYS A C 1
ATOM 587 O O . CYS A 1 74 ? -16.235 10.409 27.340 1.00 97.25 74 CYS A O 1
ATOM 589 N N . HIS A 1 75 ? -15.615 11.460 29.213 1.00 96.38 75 HIS A N 1
ATOM 590 C CA . HIS A 1 75 ? -14.645 12.327 28.544 1.00 96.38 75 HIS A CA 1
ATOM 591 C C . HIS A 1 75 ? -13.456 11.531 28.000 1.00 96.38 75 HIS A C 1
ATOM 593 O O . HIS A 1 75 ? -13.127 11.690 26.829 1.00 96.38 75 HIS A O 1
ATOM 599 N N . GLU A 1 76 ? -12.868 10.644 28.805 1.00 96.38 76 GLU A N 1
ATOM 600 C CA . GLU A 1 76 ? -11.770 9.780 28.353 1.00 96.38 76 GLU A CA 1
ATOM 601 C C . GLU A 1 76 ? -12.210 8.866 27.203 1.00 96.38 76 GLU A C 1
ATOM 603 O O . GLU A 1 76 ? -11.545 8.802 26.173 1.00 96.38 76 GLU A O 1
ATOM 608 N N . LEU A 1 77 ? -13.387 8.244 27.309 1.00 96.81 77 LEU A N 1
ATOM 609 C CA . LEU A 1 77 ? -13.914 7.376 26.249 1.00 96.81 77 LEU A CA 1
ATOM 610 C C . LEU A 1 77 ? -14.258 8.143 24.963 1.00 96.81 77 LEU A C 1
ATOM 612 O O . LEU A 1 77 ? -14.069 7.615 23.868 1.00 96.81 77 LEU A O 1
ATOM 616 N N . ASP A 1 78 ? -14.705 9.398 25.059 1.00 97.19 78 ASP A N 1
ATOM 617 C CA . ASP A 1 78 ? -14.900 10.249 23.880 1.00 97.19 78 ASP A CA 1
ATOM 618 C C . ASP A 1 78 ? -13.561 10.595 23.199 1.00 97.19 78 ASP A C 1
ATOM 620 O O . ASP A 1 78 ? -13.510 10.709 21.972 1.00 97.19 78 ASP A O 1
ATOM 624 N N . ARG A 1 79 ? -12.458 10.725 23.955 1.00 95.19 79 ARG A N 1
ATOM 625 C CA . ARG A 1 79 ? -11.111 10.870 23.371 1.00 95.19 79 ARG A CA 1
ATOM 626 C C . ARG A 1 79 ? -10.706 9.602 22.619 1.00 95.19 79 ARG A C 1
ATOM 628 O O . ARG A 1 79 ? -10.192 9.709 21.509 1.00 95.19 79 ARG A O 1
ATOM 635 N N . SER A 1 80 ? -11.009 8.423 23.161 1.00 94.69 80 SER A N 1
ATOM 636 C CA . SER A 1 80 ? -10.808 7.143 22.471 1.00 94.69 80 SER A CA 1
ATOM 637 C C . SER A 1 80 ? -11.607 7.061 21.164 1.00 94.69 80 SER A C 1
ATOM 639 O O . SER A 1 80 ? -11.062 6.638 20.145 1.00 94.69 80 SER A O 1
ATOM 641 N N . LEU A 1 81 ? -12.869 7.519 21.155 1.00 96.12 81 LEU A N 1
ATOM 642 C CA . LEU A 1 81 ? -13.679 7.613 19.930 1.00 96.12 81 LEU A CA 1
ATOM 643 C C . LEU A 1 81 ? -13.038 8.539 18.891 1.00 96.12 81 LEU A C 1
ATOM 645 O O . LEU A 1 81 ? -13.016 8.204 17.708 1.00 96.12 81 LEU A O 1
ATOM 649 N N . LEU A 1 82 ? -12.488 9.680 19.318 1.00 93.94 82 LEU A N 1
ATOM 650 C CA . LEU A 1 82 ? -11.778 10.591 18.419 1.00 93.94 82 LEU A CA 1
ATOM 651 C C . LEU A 1 82 ? -10.536 9.930 17.806 1.00 93.94 82 LEU A C 1
ATOM 653 O O . LEU A 1 82 ? -10.288 10.110 16.616 1.00 93.94 82 LEU A O 1
ATOM 657 N N . THR A 1 83 ? -9.782 9.147 18.577 1.00 91.81 83 THR A N 1
ATOM 658 C CA . THR A 1 83 ? -8.641 8.382 18.053 1.00 91.81 83 THR A CA 1
ATOM 659 C C . THR A 1 83 ? -9.082 7.374 16.990 1.00 91.81 83 THR A C 1
ATOM 661 O O . THR A 1 83 ? -8.492 7.334 15.913 1.00 91.81 83 THR A O 1
ATOM 664 N N . VAL A 1 84 ? -10.159 6.614 17.237 1.00 94.12 84 VAL A N 1
ATOM 665 C CA . VAL A 1 84 ? -10.713 5.674 16.242 1.00 94.12 84 VAL A CA 1
ATOM 666 C C . VAL A 1 84 ? -11.169 6.408 14.979 1.00 94.12 84 VAL A C 1
ATOM 668 O O . VAL A 1 84 ? -10.883 5.964 13.868 1.00 94.12 84 VAL A O 1
ATOM 671 N N . LYS A 1 85 ? -11.838 7.555 15.138 1.00 95.62 85 LYS A N 1
ATOM 672 C CA . LYS A 1 85 ? -12.279 8.383 14.014 1.00 95.62 85 LYS A CA 1
ATOM 673 C C . LYS A 1 85 ? -11.102 8.872 13.169 1.00 95.62 85 LYS A C 1
ATOM 675 O O . LYS A 1 85 ? -11.142 8.731 11.954 1.00 95.62 85 LYS A O 1
ATOM 680 N N . ARG A 1 86 ? -10.040 9.380 13.800 1.00 93.56 86 ARG A N 1
ATOM 681 C CA . ARG A 1 86 ? -8.825 9.838 13.105 1.00 93.56 86 ARG A CA 1
ATOM 682 C C . ARG A 1 86 ? -8.139 8.715 12.338 1.00 93.56 86 ARG A C 1
ATOM 684 O O . ARG A 1 86 ? -7.730 8.932 11.207 1.00 93.56 86 ARG A O 1
ATOM 691 N N . LEU A 1 87 ? -8.052 7.523 12.929 1.00 92.12 87 LEU A N 1
ATOM 692 C CA . LEU A 1 87 ? -7.520 6.339 12.253 1.00 92.12 87 LEU A CA 1
ATOM 693 C C . LEU A 1 87 ? -8.324 6.013 10.986 1.00 92.12 87 LEU A C 1
ATOM 695 O O . LEU A 1 87 ? -7.746 5.811 9.921 1.00 92.12 87 LEU A O 1
ATOM 699 N N . PHE A 1 88 ? -9.655 6.002 11.083 1.00 95.31 88 PHE A N 1
ATOM 700 C CA . PHE A 1 88 ? -10.525 5.801 9.925 1.00 95.31 88 PHE A CA 1
ATOM 701 C C . PHE A 1 88 ? -10.320 6.898 8.864 1.00 95.31 88 PHE A C 1
ATOM 703 O O . PHE A 1 88 ? -10.014 6.596 7.710 1.00 95.31 88 PHE A O 1
ATOM 710 N N . GLU A 1 89 ? -10.395 8.168 9.265 1.00 95.44 89 GLU A N 1
ATOM 711 C CA . GLU A 1 89 ? -10.228 9.331 8.384 1.00 95.44 89 GLU A CA 1
ATOM 712 C C . GLU A 1 89 ? -8.823 9.441 7.771 1.00 95.44 89 GLU A C 1
ATOM 714 O O . GLU A 1 89 ? -8.667 10.087 6.739 1.00 95.44 89 GLU A O 1
ATOM 719 N N . TRP A 1 90 ? -7.805 8.794 8.343 1.00 93.75 90 TRP A N 1
ATOM 720 C CA . TRP A 1 90 ? -6.457 8.749 7.772 1.00 93.75 90 TRP A CA 1
ATOM 721 C C . TRP A 1 90 ? -6.362 7.811 6.556 1.00 93.75 90 TRP A C 1
ATOM 723 O O . TRP A 1 90 ? -5.628 8.104 5.605 1.00 93.75 90 TRP A O 1
ATOM 733 N N . TYR A 1 91 ? -7.117 6.704 6.551 1.00 95.69 91 TYR A N 1
ATOM 734 C CA . TYR A 1 91 ? -7.152 5.742 5.440 1.00 95.69 91 TYR A CA 1
ATOM 735 C C . TYR A 1 91 ? -8.130 6.130 4.333 1.00 95.69 91 TYR A C 1
ATOM 737 O O . TYR A 1 91 ? -7.814 5.959 3.154 1.00 95.69 91 TYR A O 1
ATOM 745 N N . VAL A 1 92 ? -9.308 6.645 4.696 1.00 97.31 92 VAL A N 1
ATOM 746 C CA . VAL A 1 92 ? -10.389 6.995 3.756 1.00 97.31 92 VAL A CA 1
ATOM 747 C C . VAL A 1 92 ? -9.901 7.772 2.526 1.00 97.31 92 VAL A C 1
ATOM 749 O O . VAL A 1 92 ? -10.114 7.284 1.413 1.00 97.31 92 VAL A O 1
ATOM 752 N N . PRO A 1 93 ? -9.214 8.925 2.663 1.00 97.12 93 PRO A N 1
ATOM 753 C CA . PRO A 1 93 ? -8.817 9.720 1.510 1.00 97.12 93 PRO A CA 1
ATOM 754 C C . PRO A 1 93 ? -7.818 8.987 0.614 1.00 97.12 93 PRO A C 1
ATOM 756 O O . PRO A 1 93 ? -7.868 9.182 -0.593 1.00 97.12 93 PRO A O 1
ATOM 759 N N . LYS A 1 94 ? -6.959 8.116 1.165 1.00 97.75 94 LYS A N 1
ATOM 760 C CA . LYS A 1 94 ? -5.970 7.337 0.399 1.00 97.75 94 LYS A CA 1
ATOM 761 C C . LYS A 1 94 ? -6.643 6.279 -0.477 1.00 97.75 94 LYS A C 1
ATOM 763 O O . LYS A 1 94 ? -6.295 6.134 -1.647 1.00 97.75 94 LYS A O 1
ATOM 768 N N . TYR A 1 95 ? -7.645 5.575 0.056 1.00 98.06 95 TYR A N 1
ATOM 769 C CA . TYR A 1 95 ? -8.460 4.652 -0.740 1.00 98.06 95 TYR A CA 1
ATOM 770 C C . TYR A 1 95 ? -9.273 5.395 -1.799 1.00 98.06 95 TYR A C 1
ATOM 772 O O . TYR A 1 95 ? -9.250 5.009 -2.969 1.00 98.06 95 TYR A O 1
ATOM 780 N N . ASP A 1 96 ? -9.950 6.474 -1.407 1.00 98.38 96 ASP A N 1
ATOM 781 C CA . ASP A 1 96 ? -10.913 7.168 -2.263 1.00 98.38 96 ASP A CA 1
ATOM 782 C C . ASP A 1 96 ? -10.273 7.889 -3.459 1.00 98.38 96 ASP A C 1
ATOM 784 O O . ASP A 1 96 ? -10.977 8.176 -4.426 1.00 98.38 96 ASP A O 1
ATOM 788 N N . GLN A 1 97 ? -8.945 8.067 -3.494 1.00 98.38 97 GLN A N 1
ATOM 789 C CA . GLN A 1 97 ? -8.250 8.512 -4.711 1.00 98.38 97 GLN A CA 1
ATOM 790 C C . GLN A 1 97 ? -8.501 7.595 -5.922 1.00 98.38 97 GLN A C 1
ATOM 792 O O . GLN A 1 97 ? -8.432 8.051 -7.058 1.00 98.38 97 GLN A O 1
ATOM 797 N N . ARG A 1 98 ? -8.836 6.315 -5.707 1.00 98.31 98 ARG A N 1
ATOM 798 C CA . ARG A 1 98 ? -9.175 5.372 -6.791 1.00 98.31 98 ARG A CA 1
ATOM 799 C C . ARG A 1 98 ? -10.495 5.695 -7.484 1.00 98.31 98 ARG A C 1
ATOM 801 O O . ARG A 1 98 ? -10.742 5.212 -8.583 1.00 98.31 98 ARG A O 1
ATOM 808 N N . LEU A 1 99 ? -11.338 6.495 -6.834 1.00 98.19 99 LEU A N 1
ATOM 809 C CA . LEU A 1 99 ? -12.617 6.950 -7.373 1.00 98.19 99 LEU A CA 1
ATOM 810 C C . LEU A 1 99 ? -12.479 8.202 -8.233 1.00 98.19 99 LEU A C 1
ATOM 812 O O . LEU A 1 99 ? -13.410 8.547 -8.960 1.00 98.19 99 LEU A O 1
ATOM 816 N N . ASP A 1 100 ? -11.346 8.891 -8.128 1.00 98.12 100 ASP A N 1
ATOM 817 C CA . ASP A 1 100 ? -11.066 10.070 -8.923 1.00 98.12 100 ASP A CA 1
ATOM 818 C C . ASP A 1 100 ? -10.720 9.657 -10.367 1.00 98.12 100 ASP A C 1
ATOM 820 O O . ASP A 1 100 ? -9.858 8.798 -10.572 1.00 98.12 100 ASP A O 1
ATOM 824 N N . PRO A 1 101 ? -11.365 10.242 -11.392 1.00 97.81 101 PRO A N 1
ATOM 825 C CA . PRO A 1 101 ? -11.167 9.834 -12.782 1.00 97.81 101 PRO A CA 1
ATOM 826 C C . PRO A 1 101 ? -9.766 10.151 -13.322 1.00 97.81 101 PRO A C 1
ATOM 828 O O . PRO A 1 101 ? -9.364 9.573 -14.331 1.00 97.81 101 PRO A O 1
ATOM 831 N N . VAL A 1 102 ? -9.026 11.059 -12.680 1.00 97.50 102 VAL A N 1
ATOM 832 C CA . VAL A 1 102 ? -7.675 11.456 -13.085 1.00 97.50 102 VAL A CA 1
ATOM 833 C C . VAL A 1 102 ? -6.630 10.565 -12.404 1.00 97.50 102 VAL A C 1
ATOM 835 O O . VAL A 1 102 ? -5.724 10.065 -13.065 1.00 97.50 102 VAL A O 1
ATOM 838 N N . ARG A 1 103 ? -6.768 10.318 -11.098 1.00 98.44 103 ARG A N 1
ATOM 839 C CA . ARG A 1 103 ? -5.814 9.541 -10.286 1.00 98.44 103 ARG A CA 1
ATOM 840 C C . ARG A 1 103 ? -6.059 8.034 -10.333 1.00 98.44 103 ARG A C 1
ATOM 842 O O . ARG A 1 103 ? -5.108 7.255 -10.276 1.00 98.44 103 ARG A O 1
ATOM 849 N N . GLY A 1 104 ? -7.316 7.618 -10.469 1.00 98.31 104 GLY A N 1
ATOM 850 C CA . GLY A 1 104 ? -7.744 6.221 -10.418 1.00 98.31 104 GLY A CA 1
ATOM 851 C C . GLY A 1 104 ? -6.981 5.285 -11.361 1.00 98.31 104 GLY A C 1
ATOM 852 O O . GLY A 1 104 ? -6.504 4.252 -10.891 1.00 98.31 104 GLY A O 1
ATOM 853 N N . PRO A 1 105 ? -6.784 5.627 -12.650 1.00 98.44 105 PRO A N 1
ATOM 854 C CA . PRO A 1 105 ? -6.019 4.784 -13.570 1.00 98.44 105 PRO A CA 1
ATOM 855 C C . PRO A 1 105 ? -4.566 4.550 -13.131 1.00 98.44 105 PRO A C 1
ATOM 857 O O . PRO A 1 105 ? -4.083 3.419 -13.188 1.00 98.44 105 PRO A O 1
ATOM 860 N N . ALA A 1 106 ? -3.877 5.594 -12.658 1.00 98.44 106 ALA A N 1
ATOM 861 C CA . ALA A 1 106 ? -2.497 5.487 -12.185 1.00 98.44 106 ALA A CA 1
ATOM 862 C C . ALA A 1 106 ? -2.401 4.647 -10.908 1.00 98.44 106 ALA A C 1
ATOM 864 O O . ALA A 1 106 ? -1.515 3.806 -10.792 1.00 98.44 106 ALA A O 1
ATOM 865 N N . LEU A 1 107 ? -3.353 4.802 -9.985 1.00 98.44 107 LEU A N 1
ATOM 866 C CA . LEU A 1 107 ? -3.407 3.981 -8.776 1.00 98.44 107 LEU A CA 1
ATOM 867 C C . LEU A 1 107 ? -3.747 2.523 -9.069 1.00 98.44 107 LEU A C 1
ATOM 869 O O . LEU A 1 107 ? -3.121 1.642 -8.500 1.00 98.44 107 LEU A O 1
ATOM 873 N N . ALA A 1 108 ? -4.654 2.241 -10.005 1.00 98.25 108 ALA A N 1
ATOM 874 C CA . ALA A 1 108 ? -4.932 0.866 -10.417 1.00 98.25 108 ALA A CA 1
ATOM 875 C C . ALA A 1 108 ? -3.689 0.180 -11.016 1.00 98.25 108 ALA A C 1
ATOM 877 O O . ALA A 1 108 ? -3.512 -1.028 -10.861 1.00 98.25 108 ALA A O 1
ATOM 878 N N . ALA A 1 109 ? -2.829 0.941 -11.701 1.00 98.38 109 ALA A N 1
ATOM 879 C CA . ALA A 1 109 ? -1.540 0.461 -12.184 1.00 98.38 109 ALA A CA 1
ATOM 880 C C . ALA A 1 109 ? -0.536 0.267 -11.031 1.00 98.38 109 ALA A C 1
ATOM 882 O O . ALA A 1 109 ? 0.112 -0.779 -10.957 1.00 98.38 109 ALA A O 1
ATOM 883 N N . ALA A 1 110 ? -0.455 1.231 -10.108 1.00 98.38 110 ALA A N 1
ATOM 884 C CA . ALA A 1 110 ? 0.386 1.164 -8.914 1.00 98.38 110 ALA A CA 1
ATOM 885 C C . ALA A 1 110 ? 0.053 -0.058 -8.048 1.00 98.38 110 ALA A C 1
ATOM 887 O O . ALA A 1 110 ? 0.956 -0.774 -7.623 1.00 98.38 110 ALA A O 1
ATOM 888 N N . ASP A 1 111 ? -1.238 -0.338 -7.853 1.00 98.12 111 ASP A N 1
ATOM 889 C CA . ASP A 1 111 ? -1.738 -1.460 -7.061 1.00 98.12 111 ASP A CA 1
ATOM 890 C C . ASP A 1 111 ? -1.152 -2.796 -7.542 1.00 98.12 111 ASP A C 1
ATOM 892 O O . ASP A 1 111 ? -0.804 -3.651 -6.729 1.00 98.12 111 ASP A O 1
ATOM 896 N N . GLU A 1 112 ? -0.989 -2.983 -8.855 1.00 97.56 112 GLU A N 1
ATOM 897 C CA . GLU A 1 112 ? -0.402 -4.211 -9.403 1.00 97.56 112 GLU A CA 1
ATOM 898 C C . GLU A 1 112 ? 1.119 -4.262 -9.286 1.00 97.56 112 GLU A C 1
ATOM 900 O O . GLU A 1 112 ? 1.663 -5.342 -9.041 1.00 97.56 112 GLU A O 1
ATOM 905 N N . VAL A 1 113 ? 1.810 -3.127 -9.435 1.00 98.00 113 VAL A N 1
ATOM 906 C CA . VAL A 1 113 ? 3.265 -3.060 -9.220 1.00 98.00 113 VAL A CA 1
ATOM 907 C C . VAL A 1 113 ? 3.571 -3.392 -7.764 1.00 98.00 113 VAL A C 1
ATOM 909 O O . VAL A 1 113 ? 4.320 -4.330 -7.497 1.00 98.00 113 VAL A O 1
ATOM 912 N N . VAL A 1 114 ? 2.906 -2.709 -6.829 1.00 97.69 114 VAL A N 1
ATOM 913 C CA . VAL A 1 114 ? 3.038 -2.945 -5.389 1.00 97.69 114 VAL A CA 1
ATOM 914 C C . VAL A 1 114 ? 2.701 -4.378 -5.038 1.00 97.69 114 VAL A C 1
ATOM 916 O O . VAL A 1 114 ? 3.485 -5.038 -4.372 1.00 97.69 114 VAL A O 1
ATOM 919 N N . ARG A 1 115 ? 1.570 -4.909 -5.512 1.00 95.44 115 ARG A N 1
ATOM 920 C CA . ARG A 1 115 ? 1.179 -6.290 -5.213 1.00 95.44 115 ARG A CA 1
ATOM 921 C C . ARG A 1 115 ? 2.199 -7.299 -5.729 1.00 95.44 115 ARG A C 1
ATOM 923 O O . ARG A 1 115 ? 2.520 -8.250 -5.021 1.00 95.44 115 ARG A O 1
ATOM 930 N N . SER A 1 116 ? 2.690 -7.117 -6.955 1.00 95.38 116 SER A N 1
ATOM 931 C CA . SER A 1 116 ? 3.700 -8.004 -7.535 1.00 95.38 116 SER A CA 1
ATOM 932 C C . SER A 1 116 ? 5.031 -7.901 -6.793 1.00 95.38 116 SER A C 1
ATOM 934 O O . SER A 1 116 ? 5.722 -8.912 -6.671 1.00 95.38 116 SER A O 1
ATOM 936 N N . CYS A 1 117 ? 5.373 -6.720 -6.272 1.00 96.75 117 CYS A N 1
ATOM 937 C CA . CYS A 1 117 ? 6.524 -6.542 -5.400 1.00 96.75 117 CYS A CA 1
ATOM 938 C C . CYS A 1 117 ? 6.310 -7.164 -4.019 1.00 96.75 117 CYS A C 1
ATOM 940 O O . CYS A 1 117 ? 7.187 -7.841 -3.515 1.00 96.75 117 CYS A O 1
ATOM 942 N N . TRP A 1 118 ? 5.138 -7.001 -3.425 1.00 95.06 118 TRP A N 1
ATOM 943 C CA . TRP A 1 118 ? 4.846 -7.427 -2.064 1.00 95.06 118 TRP A CA 1
ATOM 944 C C . TRP A 1 118 ? 4.728 -8.942 -1.918 1.00 95.06 118 TRP A C 1
ATOM 946 O O . TRP A 1 118 ? 5.352 -9.535 -1.050 1.00 95.06 118 TRP A O 1
ATOM 956 N N . TRP A 1 119 ? 3.922 -9.584 -2.762 1.00 91.69 119 TRP A N 1
ATOM 957 C CA . TRP A 1 119 ? 3.543 -10.989 -2.575 1.00 91.69 119 TRP A CA 1
ATOM 958 C C . TRP A 1 119 ? 4.696 -11.965 -2.840 1.00 91.69 119 TRP A C 1
ATOM 960 O O . TRP A 1 119 ? 4.793 -13.020 -2.216 1.00 91.69 119 TRP A O 1
ATOM 970 N N . GLN A 1 120 ? 5.582 -11.614 -3.769 1.00 92.62 120 GLN A N 1
ATOM 971 C CA . GLN A 1 120 ? 6.599 -12.513 -4.304 1.00 92.62 120 GLN A CA 1
ATOM 972 C C . GLN A 1 120 ? 7.534 -13.107 -3.220 1.00 92.62 120 GLN A C 1
ATOM 974 O O . GLN A 1 120 ? 7.657 -14.334 -3.193 1.00 92.62 120 GLN A O 1
ATOM 979 N N . PRO A 1 121 ? 8.117 -12.324 -2.288 1.00 93.44 121 PRO A N 1
ATOM 980 C CA . PRO A 1 121 ? 8.898 -12.877 -1.177 1.00 93.44 121 PRO A CA 1
ATOM 981 C C . PRO A 1 121 ? 8.115 -13.824 -0.259 1.00 93.44 121 PRO A C 1
ATOM 983 O O . PRO A 1 121 ? 8.633 -14.867 0.136 1.00 93.44 121 PRO A O 1
ATOM 986 N N . PHE A 1 122 ? 6.868 -13.493 0.088 1.00 91.88 122 PHE A N 1
ATOM 987 C CA . PHE A 1 122 ? 6.074 -14.308 1.015 1.00 91.88 122 PHE A CA 1
ATOM 988 C C . PHE A 1 122 ? 5.651 -15.646 0.399 1.00 91.88 122 PHE A C 1
ATOM 990 O O . PHE A 1 122 ? 5.723 -16.670 1.082 1.00 91.88 122 PHE A O 1
ATOM 997 N N . ASP A 1 123 ? 5.316 -15.658 -0.897 1.00 90.12 123 ASP A N 1
ATOM 998 C CA . ASP A 1 123 ? 5.034 -16.885 -1.652 1.00 90.12 123 ASP A CA 1
ATOM 999 C C . ASP A 1 123 ? 6.243 -17.832 -1.645 1.00 90.12 123 ASP A C 1
ATOM 1001 O O . ASP A 1 123 ? 6.096 -19.016 -1.342 1.00 90.12 123 ASP A O 1
ATOM 1005 N N . VAL A 1 124 ? 7.449 -17.302 -1.894 1.00 91.62 124 VAL A N 1
ATOM 1006 C CA . VAL A 1 124 ? 8.703 -18.080 -1.857 1.00 91.62 124 VAL A CA 1
ATOM 1007 C C . VAL A 1 124 ? 8.961 -18.657 -0.468 1.00 91.62 124 VAL A C 1
ATOM 1009 O O . VAL A 1 124 ? 9.336 -19.821 -0.340 1.00 91.62 124 VAL A O 1
ATOM 1012 N N . LEU A 1 125 ? 8.730 -17.866 0.578 1.00 92.19 125 LEU A N 1
ATOM 1013 C CA . LEU A 1 125 ? 8.918 -18.297 1.963 1.00 92.19 125 LEU A CA 1
ATOM 1014 C C . LEU A 1 125 ? 7.839 -19.281 2.443 1.00 92.19 125 LEU A C 1
ATOM 1016 O O . LEU A 1 125 ? 7.930 -19.774 3.569 1.00 92.19 125 LEU A O 1
ATOM 1020 N N . GLY A 1 126 ? 6.788 -19.526 1.651 1.00 88.75 126 GLY A N 1
ATOM 1021 C CA . GLY A 1 126 ? 5.605 -20.266 2.094 1.00 88.75 126 GLY A CA 1
ATOM 1022 C C . GLY A 1 126 ? 4.934 -19.625 3.315 1.00 88.75 126 GLY A C 1
ATOM 1023 O O . GLY A 1 126 ? 4.236 -20.302 4.076 1.00 88.75 126 GLY A O 1
ATOM 1024 N N . LYS A 1 127 ? 5.181 -18.329 3.541 1.00 84.19 127 LYS A N 1
ATOM 1025 C CA . LYS A 1 127 ? 4.598 -17.559 4.636 1.00 84.19 127 LYS A CA 1
ATOM 1026 C C . LYS A 1 127 ? 3.281 -16.967 4.160 1.00 84.19 127 LYS A C 1
ATOM 1028 O O . LYS A 1 127 ? 3.104 -16.653 2.992 1.00 84.19 127 LYS A O 1
ATOM 1033 N N . ARG A 1 128 ? 2.350 -16.792 5.094 1.00 71.50 128 ARG A N 1
ATOM 1034 C CA . ARG A 1 128 ? 1.171 -15.968 4.834 1.00 71.50 128 ARG A CA 1
ATOM 1035 C C . ARG A 1 128 ? 1.607 -14.515 4.800 1.00 71.50 128 ARG A C 1
ATOM 1037 O O . ARG A 1 128 ? 2.075 -14.002 5.813 1.00 71.50 128 ARG A O 1
ATOM 1044 N N . ASP A 1 129 ? 1.446 -13.871 3.661 1.00 66.12 129 ASP A N 1
ATOM 1045 C CA . ASP A 1 129 ? 1.660 -12.441 3.521 1.00 66.12 129 ASP A CA 1
ATOM 1046 C C . ASP A 1 129 ? 0.633 -11.678 4.360 1.00 66.12 129 ASP A C 1
ATOM 1048 O O . ASP A 1 129 ? -0.558 -11.997 4.341 1.00 66.12 129 ASP A O 1
ATOM 1052 N N . LEU A 1 130 ? 1.098 -10.654 5.071 1.00 80.81 130 LEU A N 1
ATOM 1053 C CA . LEU A 1 130 ? 0.248 -9.646 5.701 1.00 80.81 130 LEU A CA 1
ATOM 1054 C C . LEU A 1 130 ? -0.405 -8.755 4.624 1.00 80.81 130 LEU A C 1
ATOM 1056 O O . LEU A 1 130 ? 0.028 -8.745 3.468 1.00 80.81 130 LEU A O 1
ATOM 1060 N N . ALA A 1 131 ? -1.427 -7.977 4.998 1.00 88.38 131 ALA A N 1
ATOM 1061 C CA . ALA A 1 131 ? -2.044 -6.967 4.128 1.00 88.38 131 ALA A CA 1
ATOM 1062 C C . ALA A 1 131 ? -0.985 -6.008 3.566 1.00 88.38 131 ALA A C 1
ATOM 1064 O O . ALA A 1 131 ? -0.379 -5.286 4.350 1.00 88.38 131 ALA A O 1
ATOM 1065 N N . GLY A 1 132 ? -0.730 -6.016 2.258 1.00 91.75 132 GLY A N 1
ATOM 1066 C CA . GLY A 1 132 ? 0.378 -5.258 1.666 1.00 91.75 132 GLY A CA 1
ATOM 1067 C C . GLY A 1 132 ? 0.232 -3.736 1.783 1.00 91.75 132 GLY A C 1
ATOM 1068 O O . GLY A 1 132 ? -0.762 -3.235 2.310 1.00 91.75 132 GLY A O 1
ATOM 1069 N N . PRO A 1 133 ? 1.231 -2.966 1.330 1.00 95.62 133 PRO A N 1
ATOM 1070 C CA . PRO A 1 133 ? 1.165 -1.520 1.451 1.00 95.62 133 PRO A CA 1
ATOM 1071 C C . PRO A 1 133 ? 0.107 -0.915 0.535 1.00 95.62 133 PRO A C 1
ATOM 1073 O O . PRO A 1 133 ? 0.048 -1.234 -0.642 1.00 95.62 133 PRO A O 1
ATOM 1076 N N . LEU A 1 134 ? -0.708 -0.004 1.060 1.00 97.12 134 LEU A N 1
ATOM 1077 C CA . LEU A 1 134 ? -1.651 0.791 0.279 1.00 97.12 134 LEU A CA 1
ATOM 1078 C C . LEU A 1 134 ? -0.894 1.910 -0.455 1.00 97.12 134 LEU A C 1
ATOM 1080 O O . LEU A 1 134 ? -0.443 2.841 0.217 1.00 97.12 134 LEU A O 1
ATOM 1084 N N . PRO A 1 135 ? -0.791 1.896 -1.798 1.00 97.88 135 PRO A N 1
ATOM 1085 C CA . PRO A 1 135 ? -0.254 3.046 -2.503 1.00 97.88 135 PRO A CA 1
ATOM 1086 C C . PRO A 1 135 ? -1.278 4.183 -2.544 1.00 97.88 135 PRO A C 1
ATOM 1088 O O . PRO A 1 135 ? -2.487 3.957 -2.689 1.00 97.88 135 PRO A O 1
ATOM 1091 N N . TYR A 1 136 ? -0.802 5.416 -2.454 1.00 98.00 136 TYR A N 1
ATOM 1092 C CA . TYR A 1 136 ? -1.582 6.617 -2.736 1.00 98.00 136 TYR A CA 1
ATOM 1093 C C . TYR A 1 136 ? -0.708 7.638 -3.467 1.00 98.00 136 TYR A C 1
ATOM 1095 O O . TYR A 1 136 ? 0.514 7.524 -3.457 1.00 98.00 136 TYR A O 1
ATOM 1103 N N . LEU A 1 137 ? -1.331 8.607 -4.136 1.00 97.56 137 LEU A N 1
ATOM 1104 C CA . LEU A 1 137 ? -0.615 9.706 -4.768 1.00 97.56 137 LEU A CA 1
ATOM 1105 C C . LEU A 1 137 ? -0.525 10.889 -3.817 1.00 97.56 137 LEU A C 1
ATOM 1107 O O . LEU A 1 137 ? -1.540 11.324 -3.258 1.00 97.56 137 LEU A O 1
ATOM 1111 N N . ASP A 1 138 ? 0.679 11.418 -3.689 1.00 93.75 138 ASP A N 1
ATOM 1112 C CA . ASP A 1 138 ? 0.989 12.568 -2.860 1.00 93.75 138 ASP A CA 1
ATOM 1113 C C . ASP A 1 138 ? 1.468 13.734 -3.743 1.00 93.75 138 ASP A C 1
ATOM 1115 O O . ASP A 1 138 ? 2.172 13.502 -4.732 1.00 93.75 138 ASP A O 1
ATOM 1119 N N . PRO A 1 139 ? 1.052 14.984 -3.456 1.00 88.94 139 PRO A N 1
ATOM 1120 C CA . PRO A 1 139 ? 1.519 16.155 -4.195 1.00 88.94 139 PRO A CA 1
ATOM 1121 C C . PRO A 1 139 ? 3.026 16.409 -4.052 1.00 88.94 139 PRO A C 1
ATOM 1123 O O . PRO A 1 139 ? 3.581 17.179 -4.841 1.00 88.94 139 PRO A O 1
ATOM 1126 N N . PHE A 1 140 ? 3.692 15.822 -3.052 1.00 83.44 140 PHE A N 1
ATOM 1127 C CA . PHE A 1 140 ? 5.138 15.924 -2.920 1.00 83.44 140 PHE A CA 1
ATOM 1128 C C . PHE A 1 140 ? 5.876 15.113 -3.994 1.00 83.44 140 PHE A C 1
ATOM 1130 O O . PHE A 1 140 ? 5.386 14.129 -4.545 1.00 83.44 140 PHE A O 1
ATOM 1137 N N . PHE A 1 141 ? 7.083 15.584 -4.308 1.00 71.38 141 PHE A N 1
ATOM 1138 C CA . PHE A 1 141 ? 7.964 14.990 -5.316 1.00 71.38 141 PHE A CA 1
ATOM 1139 C C . PHE A 1 141 ? 8.536 13.638 -4.841 1.00 71.38 141 PHE A C 1
ATOM 1141 O O . PHE A 1 141 ? 8.892 12.786 -5.648 1.00 71.38 141 PHE A O 1
ATOM 1148 N N . GLU A 1 142 ? 8.618 13.428 -3.529 1.00 78.31 142 GLU A N 1
ATOM 1149 C CA . GLU A 1 142 ? 9.258 12.260 -2.928 1.00 78.31 142 GLU A CA 1
ATOM 1150 C C . GLU A 1 142 ? 8.252 11.129 -2.694 1.00 78.31 142 GLU A C 1
ATOM 1152 O O . GLU A 1 142 ? 7.149 11.334 -2.176 1.00 78.31 142 GLU A O 1
ATOM 1157 N N . ALA A 1 143 ? 8.657 9.920 -3.078 1.00 83.44 143 ALA A N 1
ATOM 1158 C CA . ALA A 1 143 ? 8.018 8.704 -2.609 1.00 83.44 143 ALA A CA 1
ATOM 1159 C C . ALA A 1 143 ? 8.529 8.397 -1.193 1.00 83.44 143 ALA A C 1
ATOM 1161 O O . ALA A 1 143 ? 9.652 8.760 -0.845 1.00 83.44 143 ALA A O 1
ATOM 1162 N N . PHE A 1 144 ? 7.675 7.802 -0.366 1.00 90.81 144 PHE A N 1
ATOM 1163 C CA . PHE A 1 144 ? 8.066 7.342 0.964 1.00 90.81 144 PHE A CA 1
ATOM 1164 C C . PHE A 1 144 ? 7.149 6.221 1.441 1.00 90.81 144 PHE A C 1
ATOM 1166 O O . PHE A 1 144 ? 5.966 6.161 1.084 1.00 90.81 144 PHE A O 1
ATOM 1173 N N . ALA A 1 145 ? 7.672 5.366 2.308 1.00 91.81 145 ALA A N 1
ATOM 1174 C CA . ALA 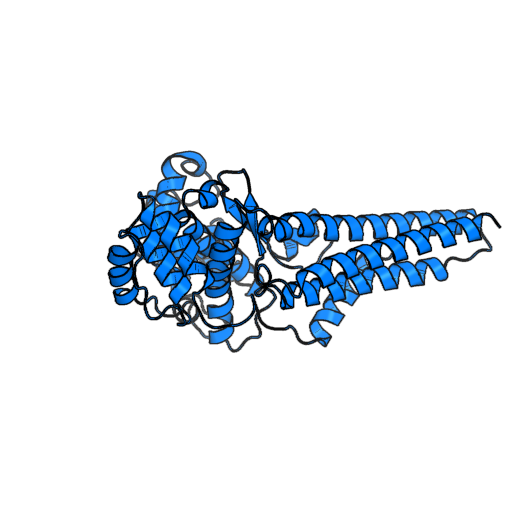A 1 145 ? 6.919 4.329 2.983 1.00 91.81 145 ALA A CA 1
ATOM 1175 C C . ALA A 1 145 ? 6.593 4.745 4.420 1.00 91.81 145 ALA A C 1
ATOM 1177 O O . ALA A 1 145 ? 7.429 5.288 5.134 1.00 91.81 145 ALA A O 1
ATOM 1178 N N . VAL A 1 146 ? 5.384 4.414 4.869 1.00 90.75 146 VAL A N 1
ATOM 1179 C CA . VAL A 1 146 ? 5.003 4.419 6.284 1.00 90.75 146 VAL A CA 1
ATOM 1180 C C . VAL A 1 146 ? 4.790 2.962 6.703 1.00 90.75 146 VAL A C 1
ATOM 1182 O O . VAL A 1 146 ? 3.718 2.391 6.449 1.00 90.75 146 VAL A O 1
ATOM 1185 N N . PRO A 1 147 ? 5.808 2.321 7.309 1.00 88.12 147 PRO A N 1
ATOM 1186 C CA . PRO A 1 147 ? 5.703 0.982 7.873 1.00 88.12 147 PRO A CA 1
ATOM 1187 C C . PRO A 1 147 ? 4.567 0.883 8.888 1.00 88.12 147 PRO A C 1
ATOM 1189 O O . PRO A 1 147 ? 4.182 1.867 9.523 1.00 88.12 147 PRO A O 1
ATOM 1192 N N . ARG A 1 148 ? 4.056 -0.333 9.105 1.00 87.81 148 ARG A N 1
ATOM 1193 C CA . ARG A 1 148 ? 2.873 -0.571 9.954 1.00 87.81 148 ARG A CA 1
ATOM 1194 C C . ARG A 1 148 ? 2.979 0.064 11.336 1.00 87.81 148 ARG A C 1
ATOM 1196 O O . ARG A 1 148 ? 2.007 0.651 11.799 1.00 87.81 148 ARG A O 1
ATOM 1203 N N . ALA A 1 149 ? 4.151 -0.061 11.961 1.00 79.94 149 ALA A N 1
ATOM 1204 C CA . ALA A 1 149 ? 4.430 0.480 13.286 1.00 79.94 149 ALA A CA 1
ATOM 1205 C C . ALA A 1 149 ? 4.379 2.017 13.309 1.00 79.94 149 ALA A C 1
ATOM 1207 O O . ALA A 1 149 ? 3.802 2.591 14.228 1.00 79.94 149 ALA A O 1
ATOM 1208 N N . GLN A 1 150 ? 4.897 2.676 12.268 1.00 80.00 150 GLN A N 1
ATOM 1209 C CA . GLN A 1 150 ? 4.935 4.139 12.181 1.00 80.00 150 GLN A CA 1
ATOM 1210 C C . GLN A 1 150 ? 3.550 4.746 11.932 1.00 80.00 150 GLN A C 1
ATOM 1212 O O . GLN A 1 150 ? 3.230 5.781 12.511 1.00 80.00 150 GLN A O 1
ATOM 1217 N N . VAL A 1 151 ? 2.683 4.067 11.160 1.00 74.56 151 VAL A N 1
ATOM 1218 C CA . VAL A 1 151 ? 1.270 4.480 11.007 1.00 74.56 151 VAL A CA 1
ATOM 1219 C C . VAL A 1 151 ? 0.615 4.636 12.373 1.00 74.56 151 VAL A C 1
ATOM 1221 O O . VAL A 1 151 ? -0.208 5.519 12.608 1.00 74.56 151 VAL A O 1
ATOM 1224 N N . ALA A 1 152 ? 0.966 3.743 13.288 1.00 70.19 152 ALA A N 1
ATOM 1225 C CA . ALA A 1 152 ? 0.424 3.799 14.615 1.00 70.19 152 ALA A CA 1
ATOM 1226 C C . ALA A 1 152 ? 0.995 4.968 15.414 1.00 70.19 152 ALA A C 1
ATOM 1228 O O . ALA A 1 152 ? 0.203 5.689 16.018 1.00 70.19 152 ALA A O 1
ATOM 1229 N N . ASP A 1 153 ? 2.308 5.194 15.375 1.00 73.38 153 ASP A N 1
ATOM 1230 C CA . ASP A 1 153 ? 2.956 6.290 16.102 1.00 73.38 153 ASP A CA 1
ATOM 1231 C C . ASP A 1 153 ? 2.384 7.661 15.699 1.00 73.38 153 ASP A C 1
ATOM 1233 O O . ASP A 1 153 ? 2.057 8.466 16.575 1.00 73.38 153 ASP A O 1
ATOM 1237 N N . GLU A 1 154 ? 2.139 7.894 14.401 1.00 70.19 154 GLU A N 1
ATOM 1238 C CA . GLU A 1 154 ? 1.469 9.110 13.898 1.00 70.19 154 GLU A CA 1
ATOM 1239 C C . GLU A 1 154 ? 0.083 9.330 14.523 1.00 70.19 154 GLU A C 1
ATOM 1241 O O . GLU A 1 154 ? -0.372 10.461 14.721 1.00 70.19 154 GLU A O 1
ATOM 1246 N N . LEU A 1 155 ? -0.599 8.234 14.847 1.00 69.38 155 LEU A N 1
ATOM 1247 C CA . LEU A 1 155 ? -1.937 8.223 15.422 1.00 69.38 155 LEU A CA 1
ATOM 1248 C C . LEU A 1 155 ? -1.922 8.071 16.953 1.00 69.38 155 LEU A C 1
ATOM 1250 O O . LEU A 1 155 ? -2.990 8.003 17.568 1.00 69.38 155 LEU A O 1
ATOM 1254 N N . GLY A 1 156 ? -0.739 8.029 17.580 1.00 67.69 156 GLY A N 1
ATOM 1255 C CA . GLY A 1 156 ? -0.571 7.763 19.012 1.00 67.69 156 GLY A CA 1
ATOM 1256 C C . GLY A 1 156 ? -1.018 6.355 19.428 1.00 67.69 156 GLY A C 1
ATOM 1257 O O . GLY A 1 156 ? -1.426 6.132 20.568 1.00 67.69 156 GLY A O 1
ATOM 1258 N N . LEU A 1 157 ? -0.996 5.412 18.490 1.00 69.62 157 LEU A N 1
ATOM 1259 C CA . LEU A 1 157 ? -1.261 3.989 18.661 1.00 69.62 157 LEU A CA 1
ATOM 1260 C C . LEU A 1 157 ? 0.072 3.228 18.544 1.00 69.62 157 LEU A C 1
ATOM 1262 O O . LEU A 1 157 ? 1.024 3.726 17.979 1.00 69.62 157 LEU A O 1
ATOM 1266 N N . ALA A 1 158 ? 0.163 1.994 19.037 1.00 56.25 158 ALA A N 1
ATOM 1267 C CA . ALA A 1 158 ? 1.363 1.158 18.841 1.00 56.25 158 ALA A CA 1
ATOM 1268 C C . ALA A 1 158 ? 0.994 -0.129 18.080 1.00 56.25 158 ALA A C 1
ATOM 1270 O O . ALA A 1 158 ? 1.015 -1.235 18.609 1.00 56.25 158 ALA A O 1
ATOM 1271 N N . ALA A 1 159 ? 0.497 0.028 16.866 1.00 60.56 159 ALA A N 1
ATOM 1272 C CA . ALA A 1 159 ? -0.301 -0.925 16.111 1.00 60.56 159 ALA A CA 1
ATOM 1273 C C . ALA A 1 159 ? 0.408 -1.432 14.858 1.00 60.56 159 ALA A C 1
ATOM 1275 O O . ALA A 1 159 ? 1.111 -0.685 14.199 1.00 60.56 159 ALA A O 1
ATOM 1276 N N . GLU A 1 160 ? 0.131 -2.673 14.473 1.00 69.56 160 GLU A N 1
ATOM 1277 C CA . GLU A 1 160 ? 0.472 -3.186 13.147 1.00 69.56 160 GLU A CA 1
ATOM 1278 C C . GLU A 1 160 ? -0.737 -2.977 12.229 1.00 69.56 160 GLU A C 1
ATOM 1280 O O . GLU A 1 160 ? -1.613 -3.835 12.136 1.00 69.56 160 GLU A O 1
ATOM 1285 N N . LEU A 1 161 ? -0.852 -1.796 11.622 1.00 85.56 161 LEU A N 1
ATOM 1286 C CA . LEU A 1 161 ? -1.937 -1.491 10.685 1.00 85.56 161 LEU A CA 1
ATOM 1287 C C . LEU A 1 161 ? -1.531 -1.816 9.236 1.00 85.56 161 LEU A C 1
ATOM 1289 O O . LEU A 1 161 ? -0.577 -2.550 8.982 1.00 85.56 161 LEU A O 1
ATOM 1293 N N . ILE A 1 162 ? -2.289 -1.329 8.258 1.00 92.12 162 ILE A N 1
ATOM 1294 C CA . ILE A 1 162 ? -1.940 -1.461 6.840 1.00 92.12 162 ILE A CA 1
ATOM 1295 C C . ILE A 1 162 ? -0.851 -0.423 6.530 1.00 92.12 162 ILE A C 1
ATOM 1297 O O . ILE A 1 162 ? -1.107 0.767 6.735 1.00 92.12 162 ILE A O 1
ATOM 1301 N N . PRO A 1 163 ? 0.338 -0.825 6.051 1.00 94.44 163 PRO A N 1
ATOM 1302 C CA . PRO A 1 163 ? 1.382 0.115 5.709 1.00 94.44 163 PRO A CA 1
ATOM 1303 C C . PRO A 1 163 ? 0.933 0.905 4.488 1.00 94.44 163 PRO A C 1
ATOM 1305 O O . PRO A 1 163 ? 0.041 0.494 3.742 1.00 94.44 163 PRO A O 1
ATOM 1308 N N . VAL A 1 164 ? 1.529 2.062 4.287 1.00 95.75 164 VAL A N 1
ATOM 1309 C CA . VAL A 1 164 ? 1.179 2.939 3.175 1.00 95.75 164 VAL A CA 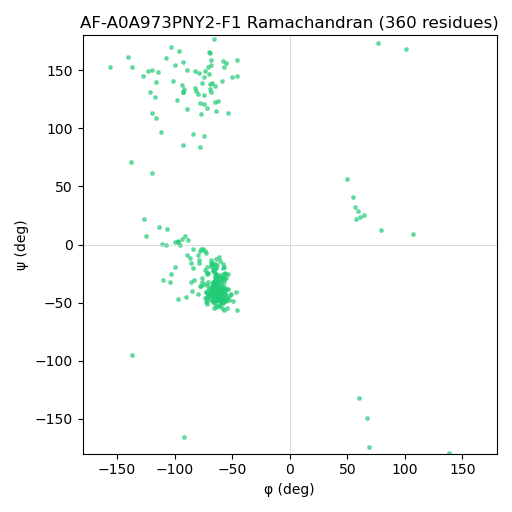1
ATOM 1310 C C . VAL A 1 164 ? 2.452 3.290 2.436 1.00 95.75 164 VAL A C 1
ATOM 1312 O O . VAL A 1 164 ? 3.493 3.441 3.063 1.00 95.75 164 VAL A O 1
ATOM 1315 N N . ILE A 1 165 ? 2.365 3.423 1.117 1.00 96.81 165 ILE A N 1
ATOM 1316 C CA . ILE A 1 165 ? 3.431 4.045 0.336 1.00 96.81 165 ILE A CA 1
ATOM 1317 C C . ILE A 1 165 ? 2.867 5.245 -0.421 1.00 96.81 165 ILE A C 1
ATOM 1319 O O . ILE A 1 165 ? 1.802 5.172 -1.040 1.00 96.81 165 ILE A O 1
ATOM 1323 N N . SER A 1 166 ? 3.567 6.361 -0.325 1.00 96.19 166 SER A N 1
ATOM 1324 C CA . SER A 1 166 ? 3.346 7.549 -1.130 1.00 96.19 166 SER A CA 1
ATOM 1325 C C . SER A 1 166 ? 4.048 7.380 -2.469 1.00 96.19 166 SER A C 1
ATOM 1327 O O . SER A 1 166 ? 5.198 6.948 -2.522 1.00 96.19 166 SER A O 1
ATOM 1329 N N . LEU A 1 167 ? 3.359 7.726 -3.550 1.00 96.88 167 LEU A N 1
ATOM 1330 C CA . LEU A 1 167 ? 3.919 7.810 -4.890 1.00 96.88 167 LEU A CA 1
ATOM 1331 C C . LEU A 1 167 ? 3.696 9.221 -5.438 1.00 96.88 167 LEU A C 1
ATOM 1333 O O . LEU A 1 167 ? 2.675 9.845 -5.135 1.00 96.88 167 LEU A O 1
ATOM 1337 N N . PRO A 1 168 ? 4.595 9.722 -6.293 1.00 94.19 168 PRO A N 1
ATOM 1338 C CA . PRO A 1 168 ? 4.511 11.099 -6.748 1.00 94.19 168 PRO A CA 1
ATOM 1339 C C . PRO A 1 168 ? 3.304 11.324 -7.667 1.00 94.19 168 PRO A C 1
ATOM 1341 O O . PRO A 1 168 ? 3.030 10.524 -8.574 1.00 94.19 168 PRO A O 1
ATOM 1344 N N . GLU A 1 169 ? 2.600 12.445 -7.478 1.00 94.69 169 GLU A N 1
ATOM 1345 C CA . GLU A 1 169 ? 1.372 12.782 -8.214 1.00 94.69 169 GLU A CA 1
ATOM 1346 C C . GLU A 1 169 ? 1.561 12.849 -9.740 1.00 94.69 169 GLU A C 1
ATOM 1348 O O . GLU A 1 169 ? 0.633 12.534 -10.493 1.00 94.69 169 GLU A O 1
ATOM 1353 N N . TRP A 1 170 ? 2.757 13.165 -10.247 1.00 91.62 170 TRP A N 1
ATOM 1354 C CA . TRP A 1 170 ? 2.996 13.149 -11.697 1.00 91.62 170 TRP A CA 1
ATOM 1355 C C . TRP A 1 170 ? 2.873 11.760 -12.316 1.00 91.62 170 TRP A C 1
ATOM 1357 O O . TRP A 1 170 ? 2.770 11.675 -13.535 1.00 91.62 170 TRP A O 1
ATOM 1367 N N . SER A 1 171 ? 2.824 10.677 -11.531 1.00 95.88 171 SER A N 1
ATOM 1368 C CA . SER A 1 171 ? 2.576 9.322 -12.046 1.00 95.88 171 SER A CA 1
ATOM 1369 C C . SER A 1 171 ? 1.247 9.237 -12.818 1.00 95.88 171 SER A C 1
ATOM 1371 O O . SER A 1 171 ? 1.064 8.368 -13.669 1.00 95.88 171 SER A O 1
ATOM 1373 N N . VAL A 1 172 ? 0.338 10.195 -12.591 1.00 97.19 172 VAL A N 1
ATOM 1374 C CA . VAL A 1 172 ? -0.870 10.434 -13.400 1.00 97.19 172 VAL A CA 1
ATOM 1375 C C . VAL A 1 172 ? -0.554 10.737 -14.868 1.00 97.19 172 VAL A C 1
ATOM 1377 O O . VAL A 1 172 ? -1.301 10.340 -15.763 1.00 97.19 172 VAL A O 1
ATOM 1380 N N . ARG A 1 173 ? 0.536 11.460 -15.130 1.00 96.62 173 ARG A N 1
ATOM 1381 C CA . ARG A 1 173 ? 0.985 11.882 -16.466 1.00 96.62 173 ARG A CA 1
ATOM 1382 C C . ARG A 1 173 ? 2.157 11.051 -16.983 1.00 96.62 173 ARG A C 1
ATOM 1384 O O . ARG A 1 173 ? 2.315 10.931 -18.193 1.00 96.62 173 ARG A O 1
ATOM 1391 N N . GLU A 1 174 ? 2.926 10.471 -16.070 1.00 97.00 174 GLU A N 1
ATOM 1392 C CA . GLU A 1 174 ? 4.168 9.751 -16.323 1.00 97.00 174 GLU A CA 1
ATOM 1393 C C . GLU A 1 174 ? 4.231 8.468 -15.473 1.00 97.00 174 GLU A C 1
ATOM 1395 O O . GLU A 1 174 ? 4.985 8.337 -14.516 1.00 97.00 174 GLU A O 1
ATOM 1400 N N . ALA A 1 175 ? 3.410 7.487 -15.817 1.00 97.88 175 ALA A N 1
ATOM 1401 C CA . ALA A 1 175 ? 3.212 6.216 -15.131 1.00 97.88 175 ALA A CA 1
ATOM 1402 C C . ALA A 1 175 ? 4.479 5.356 -15.050 1.00 97.88 175 ALA A C 1
ATOM 1404 O O . ALA A 1 175 ? 4.514 4.418 -14.260 1.00 97.88 175 ALA A O 1
ATOM 1405 N N . TRP A 1 176 ? 5.534 5.657 -15.814 1.00 97.94 176 TRP A N 1
ATOM 1406 C CA . TRP A 1 176 ? 6.835 5.010 -15.625 1.00 97.94 176 TRP A CA 1
ATOM 1407 C C . TRP A 1 176 ? 7.466 5.352 -14.263 1.00 97.94 176 TRP A C 1
ATOM 1409 O O . TRP A 1 176 ? 8.247 4.555 -13.752 1.00 97.94 176 TRP A O 1
ATOM 1419 N N . TRP A 1 177 ? 7.066 6.449 -13.610 1.00 97.19 177 TRP A N 1
ATOM 1420 C CA . TRP A 1 177 ? 7.459 6.758 -12.229 1.00 97.19 177 TRP A CA 1
ATOM 1421 C C . TRP A 1 177 ? 6.891 5.806 -11.181 1.00 97.19 177 TRP A C 1
ATOM 1423 O O . TRP A 1 177 ? 7.436 5.721 -10.082 1.00 97.19 177 TRP A O 1
ATOM 1433 N N . LEU A 1 178 ? 5.871 5.010 -11.523 1.00 98.00 178 LEU A N 1
ATOM 1434 C CA . LEU A 1 178 ? 5.379 3.946 -10.645 1.00 98.00 178 LEU A CA 1
ATOM 1435 C C . LEU A 1 178 ? 6.452 2.885 -10.348 1.00 98.00 178 LEU A C 1
ATOM 1437 O O . LEU A 1 178 ? 6.265 2.075 -9.446 1.00 98.00 178 LEU A O 1
ATOM 1441 N N . VAL A 1 179 ? 7.588 2.899 -11.057 1.00 97.94 179 VAL A N 1
ATOM 1442 C CA . VAL A 1 179 ? 8.770 2.094 -10.724 1.00 97.94 179 VAL A CA 1
ATOM 1443 C C . VAL A 1 179 ? 9.283 2.360 -9.300 1.00 97.94 179 VAL A C 1
ATOM 1445 O O . VAL A 1 179 ? 9.772 1.429 -8.663 1.00 97.94 179 VAL A O 1
ATOM 1448 N N . ALA A 1 180 ? 9.087 3.575 -8.765 1.00 97.12 180 ALA A N 1
ATOM 1449 C CA . ALA A 1 180 ? 9.430 3.930 -7.385 1.00 97.12 180 ALA A CA 1
ATOM 1450 C C . ALA A 1 180 ? 8.732 3.026 -6.356 1.00 97.12 180 ALA A C 1
ATOM 1452 O O . ALA A 1 180 ? 9.292 2.724 -5.308 1.00 97.12 180 ALA A O 1
ATOM 1453 N N . ALA A 1 181 ? 7.551 2.492 -6.690 1.00 98.06 181 ALA A N 1
ATOM 1454 C CA . ALA A 1 181 ? 6.820 1.585 -5.814 1.00 98.06 181 ALA A CA 1
ATOM 1455 C C . ALA A 1 181 ? 7.618 0.325 -5.440 1.00 98.06 181 ALA A C 1
ATOM 1457 O O . ALA A 1 181 ? 7.356 -0.266 -4.394 1.00 98.06 181 ALA A O 1
ATOM 1458 N N . ALA A 1 182 ? 8.581 -0.106 -6.266 1.00 98.25 182 ALA A N 1
ATOM 1459 C CA . ALA A 1 182 ? 9.451 -1.231 -5.935 1.00 98.25 182 ALA A CA 1
ATOM 1460 C C . ALA A 1 182 ? 10.379 -0.913 -4.751 1.00 98.25 182 ALA A C 1
ATOM 1462 O O . ALA A 1 182 ? 10.504 -1.747 -3.857 1.00 98.25 182 ALA A O 1
ATOM 1463 N N . HIS A 1 183 ? 10.959 0.291 -4.725 1.00 97.69 183 HIS A N 1
ATOM 1464 C CA . HIS A 1 183 ? 11.812 0.776 -3.638 1.00 97.69 183 HIS A CA 1
ATOM 1465 C C . HIS A 1 183 ? 10.998 0.943 -2.348 1.00 97.69 183 HIS A C 1
ATOM 1467 O O . HIS A 1 183 ? 11.312 0.314 -1.340 1.00 97.69 183 HIS A O 1
ATOM 1473 N N . GLU A 1 184 ? 9.856 1.634 -2.410 1.00 97.75 184 GLU A N 1
ATOM 1474 C CA . GLU A 1 184 ? 9.001 1.830 -1.228 1.00 97.75 184 GLU A CA 1
ATOM 1475 C C . GLU A 1 184 ? 8.457 0.520 -0.648 1.00 97.75 184 GLU A C 1
ATOM 1477 O O . GLU A 1 184 ? 8.343 0.345 0.566 1.00 97.75 184 GLU A O 1
ATOM 1482 N N . THR A 1 185 ? 8.148 -0.453 -1.511 1.00 97.50 185 THR A N 1
ATOM 1483 C CA . THR A 1 185 ? 7.772 -1.797 -1.050 1.00 97.50 185 THR A CA 1
ATOM 1484 C C . THR A 1 185 ? 8.938 -2.480 -0.326 1.00 97.50 185 THR A C 1
ATOM 1486 O O . THR A 1 185 ? 8.698 -3.241 0.609 1.00 97.50 185 THR A O 1
ATOM 1489 N N . GLY A 1 186 ? 10.184 -2.200 -0.722 1.00 97.31 186 GLY A N 1
ATOM 1490 C CA . GLY A 1 186 ? 11.399 -2.678 -0.063 1.00 97.31 186 GLY A CA 1
ATOM 1491 C C . GLY A 1 186 ? 11.510 -2.211 1.387 1.00 97.31 186 GLY A C 1
ATOM 1492 O O . GLY A 1 186 ? 11.748 -3.044 2.258 1.00 97.31 186 GLY A O 1
ATOM 1493 N N . HIS A 1 187 ? 11.231 -0.937 1.680 1.00 97.00 187 HIS A N 1
ATOM 1494 C CA . HIS A 1 187 ? 11.178 -0.450 3.066 1.00 97.00 187 HIS A CA 1
ATOM 1495 C C . HIS A 1 187 ? 10.150 -1.216 3.901 1.00 97.00 187 HIS A C 1
ATOM 1497 O O . HIS A 1 187 ? 10.450 -1.696 4.993 1.00 97.00 187 HIS A O 1
ATOM 1503 N N . VAL A 1 188 ? 8.935 -1.394 3.376 1.00 95.56 188 VAL A N 1
ATOM 1504 C CA . VAL A 1 188 ? 7.885 -2.140 4.088 1.00 95.56 188 VAL A CA 1
ATOM 1505 C C . VAL A 1 188 ? 8.310 -3.592 4.320 1.00 95.56 188 VAL A C 1
ATOM 1507 O O . VAL A 1 188 ? 8.094 -4.129 5.405 1.00 95.56 188 VAL A O 1
ATOM 1510 N N . LEU A 1 189 ? 8.948 -4.220 3.329 1.00 94.69 189 LEU A N 1
ATOM 1511 C CA . LEU A 1 189 ? 9.435 -5.592 3.429 1.00 94.69 189 LEU A CA 1
ATOM 1512 C C . LEU A 1 189 ? 10.541 -5.742 4.482 1.00 94.69 189 LEU A C 1
ATOM 1514 O O . LEU A 1 189 ? 10.511 -6.708 5.242 1.00 94.69 189 LEU A O 1
ATOM 1518 N N . LEU A 1 190 ? 11.481 -4.794 4.550 1.00 95.31 190 LEU A N 1
ATOM 1519 C CA . LEU A 1 190 ? 12.553 -4.775 5.548 1.00 95.31 190 LEU A CA 1
ATOM 1520 C C . LEU A 1 190 ? 11.986 -4.877 6.969 1.00 95.31 190 LEU A C 1
ATOM 1522 O O . LEU A 1 190 ? 12.470 -5.669 7.777 1.00 95.31 190 LEU A O 1
ATOM 1526 N N . HIS A 1 191 ? 10.939 -4.101 7.256 1.00 93.12 191 HIS A N 1
ATOM 1527 C CA . HIS A 1 191 ? 10.286 -4.103 8.563 1.00 93.12 191 HIS A CA 1
ATOM 1528 C C . HIS A 1 191 ? 9.435 -5.353 8.799 1.00 93.12 191 HIS A C 1
ATOM 1530 O O . HIS A 1 191 ? 9.541 -5.964 9.858 1.00 93.12 191 HIS A O 1
ATOM 1536 N N . ASP A 1 192 ? 8.616 -5.765 7.829 1.00 91.31 192 ASP A N 1
ATOM 1537 C CA . ASP A 1 192 ? 7.705 -6.906 8.006 1.00 91.31 192 ASP A CA 1
ATOM 1538 C C . ASP A 1 192 ? 8.437 -8.265 8.028 1.00 91.31 192 ASP A C 1
ATOM 1540 O O . ASP A 1 192 ? 7.888 -9.255 8.520 1.00 91.31 192 ASP A O 1
ATOM 1544 N N . LEU A 1 193 ? 9.672 -8.331 7.517 1.00 91.69 193 LEU A N 1
ATOM 1545 C CA . LEU A 1 193 ? 10.559 -9.494 7.639 1.00 91.69 193 LEU A CA 1
ATOM 1546 C C . LEU A 1 193 ? 11.576 -9.372 8.786 1.00 91.69 193 LEU A C 1
ATOM 1548 O O . LEU A 1 193 ? 12.359 -10.302 8.965 1.00 91.69 193 LEU A O 1
ATOM 1552 N N . ASP A 1 194 ? 11.528 -8.283 9.561 1.00 92.62 194 ASP A N 1
ATOM 1553 C CA . ASP A 1 194 ? 12.410 -7.993 10.703 1.00 92.62 194 ASP A CA 1
ATOM 1554 C C . ASP A 1 194 ? 13.911 -8.035 10.357 1.00 92.62 194 ASP A C 1
ATOM 1556 O O . ASP A 1 194 ? 14.730 -8.543 11.112 1.00 92.62 194 ASP A O 1
ATOM 1560 N N . LEU A 1 195 ? 14.282 -7.495 9.191 1.00 94.31 195 LEU A N 1
ATOM 1561 C CA . LEU A 1 195 ? 15.653 -7.544 8.652 1.00 94.31 195 LEU A CA 1
ATOM 1562 C C . LEU A 1 195 ? 16.497 -6.318 9.015 1.00 94.31 195 LEU A C 1
ATOM 1564 O O . LEU A 1 195 ? 17.614 -6.141 8.524 1.00 94.31 195 LEU A O 1
ATOM 1568 N N . GLY A 1 196 ? 15.957 -5.416 9.837 1.00 94.69 196 GLY A N 1
ATOM 1569 C CA . GLY A 1 196 ? 16.593 -4.134 10.128 1.00 94.69 196 GLY A CA 1
ATOM 1570 C C . GLY A 1 196 ? 17.943 -4.278 10.833 1.00 94.69 196 GLY A C 1
ATOM 1571 O O . GLY A 1 196 ? 18.826 -3.447 10.635 1.00 94.69 196 GLY A O 1
ATOM 1572 N N . TYR A 1 197 ? 18.130 -5.308 11.664 1.00 95.75 197 TYR A N 1
ATOM 1573 C CA . TYR A 1 197 ? 19.408 -5.539 12.342 1.00 95.75 197 TYR A CA 1
ATOM 1574 C C . TYR A 1 197 ? 20.477 -6.040 11.367 1.00 95.75 197 TYR A C 1
ATOM 1576 O O . TYR A 1 197 ? 21.574 -5.482 11.313 1.00 95.75 197 TYR A O 1
ATOM 1584 N N . GLU A 1 198 ? 20.142 -7.049 10.570 1.00 96.12 198 GLU A N 1
ATOM 1585 C CA . GLU A 1 198 ? 21.018 -7.653 9.576 1.00 96.12 198 GLU A CA 1
ATOM 1586 C C . GLU A 1 198 ? 21.419 -6.619 8.524 1.00 96.12 198 GLU A C 1
ATOM 1588 O O . GLU A 1 198 ? 22.610 -6.434 8.271 1.00 96.12 198 GLU A O 1
ATOM 1593 N N . ALA A 1 199 ? 20.461 -5.856 7.993 1.00 96.19 199 ALA A N 1
ATOM 1594 C CA . ALA A 1 199 ? 20.754 -4.792 7.041 1.00 96.19 199 ALA A CA 1
ATOM 1595 C C . ALA A 1 199 ? 21.692 -3.718 7.634 1.00 96.19 199 ALA A C 1
ATOM 1597 O O . ALA A 1 199 ? 22.665 -3.316 6.990 1.00 96.19 199 ALA A O 1
ATOM 1598 N N . ARG A 1 200 ? 21.472 -3.303 8.895 1.00 96.75 200 ARG A N 1
ATOM 1599 C CA . ARG A 1 200 ? 22.359 -2.364 9.616 1.00 96.75 200 ARG A CA 1
ATOM 1600 C C . ARG A 1 200 ? 23.763 -2.910 9.833 1.00 96.75 200 ARG A C 1
ATOM 1602 O O . ARG A 1 200 ? 24.718 -2.142 9.769 1.00 96.75 200 ARG A O 1
ATOM 1609 N N . SER A 1 201 ? 23.910 -4.215 10.044 1.00 96.56 201 SER A N 1
ATOM 1610 C CA . SER A 1 201 ? 25.229 -4.842 10.203 1.00 96.56 201 SER A CA 1
ATOM 1611 C C . SER A 1 201 ? 26.098 -4.745 8.942 1.00 96.56 201 SER A C 1
ATOM 1613 O O . SER A 1 201 ? 27.324 -4.731 9.043 1.00 96.56 201 SER A O 1
ATOM 1615 N N . VAL A 1 202 ? 25.472 -4.618 7.769 1.00 95.75 202 VAL A N 1
ATOM 1616 C CA . VAL A 1 202 ? 26.150 -4.524 6.471 1.00 95.75 202 VAL A CA 1
ATOM 1617 C C . VAL A 1 202 ? 26.319 -3.073 6.009 1.00 95.75 202 VAL A C 1
ATOM 1619 O O . VAL A 1 202 ? 27.404 -2.695 5.573 1.00 95.75 202 VAL A O 1
ATOM 1622 N N . ALA A 1 203 ? 25.264 -2.258 6.093 1.00 95.06 203 ALA A N 1
ATOM 1623 C CA . ALA A 1 203 ? 25.209 -0.919 5.493 1.00 95.06 203 ALA A CA 1
ATOM 1624 C C . ALA A 1 203 ? 25.206 0.239 6.503 1.00 95.06 203 ALA A C 1
ATOM 1626 O O . ALA A 1 203 ? 25.199 1.402 6.096 1.00 95.06 203 ALA A O 1
ATOM 1627 N N . GLY A 1 204 ? 25.254 -0.053 7.806 1.00 94.31 204 GLY A N 1
ATOM 1628 C CA . GLY A 1 204 ? 25.256 0.963 8.856 1.00 94.31 204 GLY A CA 1
ATOM 1629 C C . GLY A 1 204 ? 24.002 1.833 8.804 1.00 94.31 204 GLY A C 1
ATOM 1630 O O . GLY A 1 204 ? 22.889 1.320 8.684 1.00 94.31 204 GLY A O 1
ATOM 1631 N N . ASP A 1 205 ? 24.190 3.149 8.866 1.00 92.62 205 ASP A N 1
ATOM 1632 C CA . ASP A 1 205 ? 23.093 4.124 8.893 1.00 92.62 205 ASP A CA 1
ATOM 1633 C C . ASP A 1 205 ? 22.315 4.207 7.566 1.00 92.62 205 ASP A C 1
ATOM 1635 O O . ASP A 1 205 ? 21.189 4.693 7.551 1.00 92.62 205 ASP A O 1
ATOM 1639 N N . TRP A 1 206 ? 22.863 3.683 6.463 1.00 94.75 206 TRP A N 1
ATOM 1640 C CA . TRP A 1 206 ? 22.190 3.645 5.155 1.00 94.75 206 TRP A CA 1
ATOM 1641 C C . TRP A 1 206 ? 21.384 2.366 4.914 1.00 94.75 206 TRP A C 1
ATOM 1643 O O . TRP A 1 206 ? 20.929 2.124 3.798 1.00 94.75 206 TRP A O 1
ATOM 1653 N N . ALA A 1 207 ? 21.237 1.509 5.925 1.00 95.88 207 ALA A N 1
ATOM 1654 C CA . ALA A 1 207 ? 20.667 0.177 5.758 1.00 95.88 207 ALA A CA 1
ATOM 1655 C C . ALA A 1 207 ? 19.277 0.142 5.132 1.00 95.88 207 ALA A C 1
ATOM 1657 O O . ALA A 1 207 ? 19.026 -0.723 4.297 1.00 95.88 207 ALA A O 1
ATOM 1658 N N . GLU A 1 208 ? 18.395 1.061 5.518 1.00 95.31 208 GLU A N 1
ATOM 1659 C CA . GLU A 1 208 ? 17.024 1.074 5.009 1.00 95.31 208 GLU A CA 1
ATOM 1660 C C . GLU A 1 208 ? 16.999 1.407 3.512 1.00 95.31 208 GLU A C 1
ATOM 1662 O O . GLU A 1 208 ? 16.423 0.654 2.727 1.00 95.31 208 GLU A O 1
ATOM 1667 N N . GLU A 1 209 ? 17.719 2.455 3.110 1.00 95.44 209 GLU A N 1
ATOM 1668 C CA . GLU A 1 209 ? 17.822 2.904 1.717 1.00 95.44 209 GLU A CA 1
ATOM 1669 C C . GLU A 1 209 ? 18.539 1.897 0.820 1.00 95.44 209 GLU A C 1
ATOM 1671 O O . GLU A 1 209 ? 18.072 1.561 -0.267 1.00 95.44 209 GLU A O 1
ATOM 1676 N N . VAL A 1 210 ? 19.669 1.361 1.286 1.00 96.69 210 VAL A N 1
ATOM 1677 C CA . VAL A 1 210 ? 20.458 0.386 0.525 1.00 96.69 210 VAL A CA 1
ATOM 1678 C C . VAL A 1 210 ? 19.673 -0.909 0.335 1.00 96.69 210 VAL A C 1
ATOM 1680 O O . VAL A 1 210 ? 19.700 -1.483 -0.755 1.00 96.69 210 VAL A O 1
ATOM 1683 N N . PHE A 1 211 ? 18.949 -1.367 1.361 1.00 97.62 211 PHE A N 1
ATOM 1684 C CA . PHE A 1 211 ? 18.078 -2.530 1.224 1.00 97.62 211 PHE A CA 1
ATOM 1685 C C . PHE A 1 211 ? 16.968 -2.268 0.201 1.00 97.62 211 PHE A C 1
ATOM 1687 O O . PHE A 1 211 ? 16.755 -3.096 -0.685 1.00 97.62 211 PHE A O 1
ATOM 1694 N N . ALA A 1 212 ? 16.284 -1.125 0.292 1.00 97.38 212 ALA A N 1
ATOM 1695 C CA . ALA A 1 212 ? 15.210 -0.759 -0.626 1.00 97.38 212 ALA A CA 1
ATOM 1696 C C . ALA A 1 212 ? 15.699 -0.630 -2.083 1.00 97.38 212 ALA A C 1
ATOM 1698 O O . ALA A 1 212 ? 15.031 -1.113 -3.000 1.00 97.38 212 ALA A O 1
ATOM 1699 N N . ASP A 1 213 ? 16.894 -0.079 -2.305 1.00 97.62 213 ASP A N 1
ATOM 1700 C CA . ASP A 1 213 ? 17.536 0.017 -3.621 1.00 97.62 213 ASP A CA 1
ATOM 1701 C C . ASP A 1 213 ? 17.904 -1.352 -4.206 1.00 97.62 213 ASP A C 1
ATOM 1703 O O . ASP A 1 213 ? 17.563 -1.644 -5.357 1.00 97.62 213 ASP A O 1
ATOM 1707 N N . VAL A 1 214 ? 18.566 -2.214 -3.423 1.00 98.00 214 VAL A N 1
ATOM 1708 C CA . VAL A 1 214 ? 18.916 -3.581 -3.853 1.00 98.00 214 VAL A CA 1
ATOM 1709 C C . VAL A 1 214 ? 17.649 -4.385 -4.130 1.00 98.00 214 VAL A C 1
ATOM 1711 O O . VAL A 1 214 ? 17.557 -5.079 -5.145 1.00 98.00 214 VAL A O 1
ATOM 1714 N N . TYR A 1 215 ? 16.636 -4.253 -3.275 1.00 98.25 215 TYR A N 1
ATOM 1715 C CA . TYR A 1 215 ? 15.344 -4.887 -3.480 1.00 98.25 215 TYR A CA 1
ATOM 1716 C C . TYR A 1 215 ? 14.680 -4.411 -4.777 1.00 98.25 215 TYR A C 1
ATOM 1718 O O . TYR A 1 215 ? 14.272 -5.232 -5.600 1.00 98.25 215 TYR A O 1
ATOM 1726 N N . ALA A 1 216 ? 14.623 -3.100 -5.020 1.00 98.25 216 ALA A N 1
ATOM 1727 C CA . ALA A 1 216 ? 14.080 -2.549 -6.256 1.00 98.25 216 ALA A CA 1
ATOM 1728 C C . ALA A 1 216 ? 14.839 -3.065 -7.489 1.00 98.25 216 ALA A C 1
ATOM 1730 O O . ALA A 1 216 ? 14.208 -3.494 -8.458 1.00 98.25 216 ALA A O 1
ATOM 1731 N N . ALA A 1 217 ? 16.173 -3.105 -7.441 1.00 98.00 217 ALA A N 1
ATOM 1732 C CA . ALA A 1 217 ? 17.002 -3.641 -8.518 1.00 98.00 217 ALA A CA 1
ATOM 1733 C C . ALA A 1 217 ? 16.695 -5.120 -8.814 1.00 98.00 217 ALA A C 1
ATOM 1735 O O . ALA A 1 217 ? 16.590 -5.503 -9.980 1.00 98.00 217 ALA A O 1
ATOM 1736 N N . LEU A 1 218 ? 16.461 -5.951 -7.794 1.00 97.88 218 LEU A N 1
ATOM 1737 C CA . LEU A 1 218 ? 16.044 -7.343 -8.002 1.00 97.88 218 LEU A CA 1
ATOM 1738 C C . LEU A 1 218 ? 14.639 -7.451 -8.607 1.00 97.88 218 LEU A C 1
ATOM 1740 O O . LEU A 1 218 ? 14.376 -8.321 -9.440 1.00 97.88 218 LEU A O 1
ATOM 1744 N N . MET A 1 219 ? 13.730 -6.564 -8.203 1.00 97.88 219 MET A N 1
ATOM 1745 C CA . MET A 1 219 ? 12.325 -6.643 -8.589 1.00 97.88 219 MET A CA 1
ATOM 1746 C C . MET A 1 219 ? 12.058 -6.107 -9.995 1.00 97.88 219 MET A C 1
ATOM 1748 O O . MET A 1 219 ? 11.297 -6.732 -10.736 1.00 97.88 219 MET A O 1
ATOM 1752 N N . VAL A 1 220 ? 12.666 -4.982 -10.377 1.00 98.31 220 VAL A N 1
ATOM 1753 C CA . VAL A 1 220 ? 12.413 -4.293 -11.659 1.00 98.31 220 VAL A CA 1
ATOM 1754 C C . VAL A 1 220 ? 13.678 -4.071 -12.499 1.00 98.31 220 VAL A C 1
ATOM 1756 O O . VAL A 1 220 ? 13.613 -3.457 -13.566 1.00 98.31 220 VAL A O 1
ATOM 1759 N N . GLY A 1 221 ? 14.819 -4.627 -12.086 1.00 96.94 221 GLY A N 1
ATOM 1760 C CA . GLY A 1 221 ? 16.057 -4.598 -12.861 1.00 96.94 221 GLY A CA 1
ATOM 1761 C C . GLY A 1 221 ? 16.644 -3.186 -12.992 1.00 96.94 221 GLY A C 1
ATOM 1762 O O . GLY A 1 221 ? 16.412 -2.332 -12.134 1.00 96.94 221 GLY A O 1
ATOM 1763 N N . PRO A 1 222 ? 17.346 -2.892 -14.106 1.00 95.50 222 PRO A N 1
ATOM 1764 C CA . PRO A 1 222 ? 17.974 -1.586 -14.348 1.00 95.50 222 PRO A CA 1
ATOM 1765 C C . PRO A 1 222 ? 17.009 -0.392 -14.336 1.00 95.50 222 PRO A C 1
ATOM 1767 O O . PRO A 1 222 ? 17.440 0.751 -14.210 1.00 95.50 222 PRO A O 1
ATOM 1770 N N . ALA A 1 223 ? 15.699 -0.632 -14.459 1.00 97.25 223 ALA A N 1
ATOM 1771 C CA . ALA A 1 223 ? 14.691 0.418 -14.359 1.00 97.25 223 ALA A CA 1
ATOM 1772 C C . ALA A 1 223 ? 14.684 1.104 -12.981 1.00 97.25 223 ALA A C 1
ATOM 1774 O O . ALA A 1 223 ? 14.312 2.272 -12.897 1.00 97.25 223 ALA A O 1
ATOM 1775 N N . ALA A 1 224 ? 15.118 0.408 -11.924 1.00 96.88 224 ALA A N 1
ATOM 1776 C CA . ALA A 1 224 ? 15.234 0.986 -10.590 1.00 96.88 224 ALA A CA 1
ATOM 1777 C C . ALA A 1 224 ? 16.281 2.119 -10.555 1.00 96.88 224 ALA A C 1
ATOM 1779 O O . ALA A 1 224 ? 16.013 3.188 -10.018 1.00 96.88 224 ALA A O 1
ATOM 1780 N N . ALA A 1 225 ? 17.435 1.941 -11.206 1.00 95.88 225 ALA A N 1
ATOM 1781 C CA . ALA A 1 225 ? 18.488 2.959 -11.239 1.00 95.88 225 ALA A CA 1
ATOM 1782 C C . ALA A 1 225 ? 18.042 4.266 -11.918 1.00 95.88 225 ALA A C 1
ATOM 1784 O O . ALA A 1 225 ? 18.498 5.346 -11.546 1.00 95.88 225 ALA A O 1
ATOM 1785 N N . TRP A 1 226 ? 17.118 4.190 -12.886 1.00 95.31 226 TRP A N 1
ATOM 1786 C CA . TRP A 1 226 ? 16.611 5.383 -13.566 1.00 95.31 226 TRP A CA 1
ATOM 1787 C C . TRP A 1 226 ? 15.912 6.352 -12.605 1.00 95.31 226 TRP A C 1
ATOM 1789 O O . TRP A 1 226 ? 16.177 7.549 -12.684 1.00 95.31 226 TRP A O 1
ATOM 1799 N N . VAL A 1 227 ? 15.055 5.865 -11.695 1.00 91.12 227 VAL A N 1
ATOM 1800 C CA . VAL A 1 227 ? 14.326 6.772 -10.792 1.00 91.12 227 VAL A CA 1
ATOM 1801 C C . VAL A 1 227 ? 15.284 7.490 -9.844 1.00 91.12 227 VAL A C 1
ATOM 1803 O O . VAL A 1 227 ? 15.168 8.694 -9.655 1.00 91.12 227 VAL A O 1
ATOM 1806 N N . VAL A 1 228 ? 16.296 6.789 -9.331 1.00 91.19 228 VAL A N 1
ATOM 1807 C CA . VAL A 1 228 ? 17.318 7.388 -8.463 1.00 91.19 228 VAL A CA 1
ATOM 1808 C C . VAL A 1 228 ? 18.165 8.414 -9.210 1.00 91.19 228 VAL A C 1
ATOM 1810 O O . VAL A 1 228 ? 18.420 9.491 -8.674 1.00 91.19 228 VAL A O 1
ATOM 1813 N N . ALA A 1 229 ? 18.552 8.132 -10.457 1.00 91.75 229 ALA A N 1
ATOM 1814 C CA . ALA A 1 229 ? 19.258 9.104 -11.289 1.00 91.75 229 ALA A CA 1
ATOM 1815 C C . ALA A 1 229 ? 18.428 10.383 -11.500 1.00 91.75 229 ALA A C 1
ATOM 1817 O O . ALA A 1 229 ? 18.957 11.486 -11.378 1.00 91.75 229 ALA A O 1
ATOM 1818 N N . GLU A 1 230 ? 17.123 10.242 -11.751 1.00 89.75 230 GLU A N 1
ATOM 1819 C CA . GLU A 1 230 ? 16.211 11.371 -11.959 1.00 89.75 230 GLU A CA 1
ATOM 1820 C C . GLU A 1 230 ? 16.041 12.215 -10.683 1.00 89.75 230 GLU A C 1
ATOM 1822 O O . GLU A 1 230 ? 16.183 13.438 -10.720 1.00 89.75 230 GLU A O 1
ATOM 1827 N N . LEU A 1 231 ? 15.824 11.572 -9.527 1.00 84.75 231 LEU A N 1
ATOM 1828 C CA . LEU A 1 231 ? 15.754 12.246 -8.221 1.00 84.75 231 LEU A CA 1
ATOM 1829 C C . LEU A 1 231 ? 17.092 12.913 -7.836 1.00 84.75 231 LEU A C 1
ATOM 1831 O O . LEU A 1 231 ? 17.109 13.917 -7.114 1.00 84.75 231 LEU A O 1
ATOM 1835 N N . GLY A 1 232 ? 18.211 12.367 -8.321 1.00 81.25 232 GLY A N 1
ATOM 1836 C CA . GLY A 1 232 ? 19.571 12.868 -8.114 1.00 81.25 232 GLY A CA 1
ATOM 1837 C C . GLY A 1 232 ? 19.855 14.214 -8.782 1.00 81.25 232 GLY A C 1
ATOM 1838 O O . GLY A 1 232 ? 20.725 14.950 -8.322 1.00 81.25 232 GLY A O 1
ATOM 1839 N N . HIS A 1 233 ? 19.092 14.594 -9.812 1.00 77.56 233 HIS A N 1
ATOM 1840 C CA . HIS A 1 233 ? 19.188 15.922 -10.429 1.00 77.56 233 HIS A CA 1
ATOM 1841 C C . HIS A 1 233 ? 18.580 17.049 -9.571 1.00 77.56 233 HIS A C 1
ATOM 1843 O O . HIS A 1 233 ? 18.704 18.221 -9.934 1.00 77.56 233 HIS A O 1
ATOM 1849 N N . GLY A 1 234 ? 17.943 16.716 -8.442 1.00 69.06 234 GLY A N 1
ATOM 1850 C CA . GLY A 1 234 ? 17.328 17.673 -7.524 1.00 69.06 234 GLY A CA 1
ATOM 1851 C C . GLY A 1 234 ? 17.590 17.359 -6.049 1.00 69.06 234 GLY A C 1
ATOM 1852 O O . GLY A 1 234 ? 18.587 17.797 -5.483 1.00 69.06 234 GLY A O 1
ATOM 1853 N N . LEU A 1 235 ? 16.651 16.658 -5.409 1.00 58.91 235 LEU A N 1
ATOM 1854 C CA . LEU A 1 235 ? 16.454 16.638 -3.948 1.00 58.91 235 LEU A CA 1
ATOM 1855 C C . LEU A 1 235 ? 17.497 15.843 -3.149 1.00 58.91 235 LEU A C 1
ATOM 1857 O O . LEU A 1 235 ? 17.662 16.084 -1.957 1.00 58.91 235 LEU A O 1
ATOM 1861 N N . THR A 1 236 ? 18.197 14.898 -3.777 1.00 59.09 236 THR A N 1
ATOM 1862 C CA . THR A 1 236 ? 18.996 13.887 -3.054 1.00 59.09 236 THR A CA 1
ATOM 1863 C C . THR A 1 236 ? 20.510 14.076 -3.148 1.00 59.09 236 THR A C 1
ATOM 1865 O O . THR A 1 236 ? 21.245 13.310 -2.530 1.00 59.09 236 THR A O 1
ATOM 1868 N N . ALA A 1 237 ? 20.992 15.098 -3.865 1.00 57.22 237 ALA A N 1
ATOM 1869 C CA . ALA A 1 237 ? 22.416 15.243 -4.187 1.00 57.22 237 ALA A CA 1
ATOM 1870 C C . ALA A 1 237 ? 23.346 15.348 -2.956 1.00 57.22 237 ALA A C 1
ATOM 1872 O O . ALA A 1 237 ? 24.459 14.833 -3.010 1.00 57.22 237 ALA A O 1
ATOM 1873 N N . ASP A 1 238 ? 22.876 15.939 -1.848 1.00 58.75 238 ASP A N 1
ATOM 1874 C CA . ASP A 1 238 ? 23.687 16.225 -0.647 1.00 58.75 238 ASP A CA 1
ATOM 1875 C C . ASP A 1 238 ? 23.084 15.667 0.663 1.00 58.75 238 ASP A C 1
ATOM 1877 O O . ASP A 1 238 ? 23.356 16.163 1.760 1.00 58.75 238 ASP A O 1
ATOM 1881 N N . SER A 1 239 ? 22.218 14.655 0.583 1.00 70.25 239 SER A N 1
ATOM 1882 C CA . SER A 1 239 ? 21.542 14.124 1.772 1.00 70.25 239 SER A CA 1
ATOM 1883 C C . SER A 1 239 ? 22.436 13.171 2.574 1.00 70.25 239 SER A C 1
ATOM 1885 O O . SER A 1 239 ? 22.955 12.197 2.040 1.00 70.25 239 SER A O 1
ATOM 1887 N N . LEU A 1 240 ? 22.550 13.396 3.889 1.00 74.06 240 LEU A N 1
ATOM 1888 C CA . LEU A 1 240 ? 23.250 12.482 4.809 1.00 74.06 240 LEU A CA 1
ATOM 1889 C C . LEU A 1 240 ? 22.538 11.126 4.966 1.00 74.06 240 LEU A C 1
ATOM 1891 O O . LEU A 1 240 ? 23.148 10.169 5.443 1.00 74.06 240 LEU A O 1
ATOM 1895 N N . TYR A 1 241 ? 21.265 11.048 4.567 1.00 80.50 241 TYR A N 1
ATOM 1896 C CA . TYR A 1 241 ? 20.449 9.837 4.659 1.00 80.50 241 TYR A CA 1
ATOM 1897 C C . TYR A 1 241 ? 20.745 8.828 3.544 1.00 80.50 241 TYR A C 1
ATOM 1899 O O . TYR A 1 241 ? 20.400 7.660 3.683 1.00 80.50 241 TYR A O 1
ATOM 1907 N N . TYR A 1 242 ? 21.423 9.251 2.472 1.00 84.50 242 TYR A N 1
ATOM 1908 C CA . TYR A 1 242 ? 21.706 8.408 1.316 1.00 84.50 242 TYR A CA 1
ATOM 1909 C C . TYR A 1 242 ? 23.215 8.257 1.088 1.00 84.50 242 TYR A C 1
ATOM 1911 O O . TYR A 1 242 ? 23.985 9.182 1.366 1.00 84.50 242 TYR A O 1
ATOM 1919 N N . PRO A 1 243 ? 23.663 7.122 0.520 1.00 88.44 243 PRO A N 1
ATOM 1920 C CA . PRO A 1 243 ? 24.971 7.062 -0.114 1.00 88.44 243 PRO A CA 1
ATOM 1921 C C . PRO A 1 243 ? 25.084 8.127 -1.224 1.00 88.44 243 PRO A C 1
ATOM 1923 O O . PRO A 1 243 ? 24.072 8.459 -1.849 1.00 88.44 243 PRO A O 1
ATOM 1926 N N . PRO A 1 244 ? 26.302 8.611 -1.542 1.00 90.19 244 PRO A N 1
ATOM 1927 C CA . PRO A 1 244 ? 26.532 9.460 -2.712 1.00 90.19 244 PRO A CA 1
ATOM 1928 C C . PRO A 1 244 ? 25.929 8.860 -3.990 1.00 90.19 244 PRO A C 1
ATOM 1930 O O . PRO A 1 244 ? 25.941 7.640 -4.161 1.00 90.19 244 PRO A O 1
ATOM 1933 N N . LEU A 1 245 ? 25.405 9.704 -4.888 1.00 90.19 245 LEU A N 1
ATOM 1934 C CA . LEU A 1 245 ? 24.622 9.260 -6.051 1.00 90.19 245 LEU A CA 1
ATOM 1935 C C . LEU A 1 245 ? 25.360 8.240 -6.931 1.00 90.19 245 LEU A C 1
ATOM 1937 O O . LEU A 1 245 ? 24.770 7.241 -7.327 1.00 90.19 245 LEU A O 1
ATOM 1941 N N . ASP A 1 246 ? 26.641 8.458 -7.220 1.00 91.88 246 ASP A N 1
ATOM 1942 C CA . ASP A 1 246 ? 27.472 7.539 -8.007 1.00 91.88 246 ASP A CA 1
ATOM 1943 C C . ASP A 1 246 ? 27.562 6.151 -7.359 1.00 91.88 246 ASP A C 1
ATOM 1945 O O . ASP A 1 246 ? 27.404 5.124 -8.024 1.00 91.88 246 ASP A O 1
ATOM 1949 N N . ARG A 1 247 ? 27.731 6.118 -6.035 1.00 94.19 247 ARG A N 1
ATOM 1950 C CA . ARG A 1 247 ? 27.716 4.880 -5.262 1.00 94.19 247 ARG A CA 1
ATOM 1951 C C . ARG A 1 247 ? 26.332 4.240 -5.238 1.00 94.19 247 ARG A C 1
ATOM 1953 O O . ARG A 1 247 ? 26.227 3.029 -5.405 1.00 94.19 247 ARG A O 1
ATOM 1960 N N . ARG A 1 248 ? 25.274 5.033 -5.058 1.00 93.81 248 ARG A N 1
ATOM 1961 C CA . ARG A 1 248 ? 23.886 4.556 -5.062 1.00 93.81 248 ARG A CA 1
ATOM 1962 C C . ARG A 1 248 ? 23.532 3.896 -6.398 1.00 93.81 248 ARG A C 1
ATOM 1964 O O . ARG A 1 248 ? 22.993 2.795 -6.413 1.00 93.81 248 ARG A O 1
ATOM 1971 N N . LEU A 1 249 ? 23.933 4.497 -7.519 1.00 95.00 249 LEU A N 1
ATOM 1972 C CA . LEU A 1 249 ? 23.770 3.900 -8.848 1.00 95.00 249 LEU A CA 1
ATOM 1973 C C . LEU A 1 249 ? 24.560 2.587 -8.990 1.00 95.00 249 LEU A C 1
ATOM 1975 O O . LEU A 1 249 ? 23.993 1.599 -9.447 1.00 95.00 249 LEU A O 1
ATOM 1979 N N . SER A 1 250 ? 25.808 2.526 -8.510 1.00 95.31 250 SER A N 1
ATOM 1980 C CA . SER A 1 250 ? 26.605 1.282 -8.480 1.00 95.31 250 SER A CA 1
ATOM 1981 C C . SER A 1 250 ? 25.951 0.169 -7.640 1.00 95.31 250 SER A C 1
ATOM 1983 O O . SER A 1 250 ? 25.990 -1.009 -8.008 1.00 95.31 250 SER A O 1
ATOM 1985 N N . ILE A 1 251 ? 25.296 0.526 -6.526 1.00 95.56 251 ILE A N 1
ATOM 1986 C CA . ILE A 1 251 ? 24.504 -0.406 -5.707 1.00 95.56 251 ILE A CA 1
ATOM 1987 C C . ILE A 1 251 ? 23.320 -0.951 -6.511 1.00 95.56 251 ILE A C 1
ATOM 1989 O O . ILE A 1 251 ? 23.105 -2.160 -6.525 1.00 95.56 251 ILE A O 1
ATOM 1993 N N . MET A 1 252 ? 22.577 -0.095 -7.216 1.00 94.94 252 MET A N 1
ATOM 1994 C CA . MET A 1 252 ? 21.407 -0.504 -8.009 1.00 94.94 252 MET A CA 1
ATOM 1995 C C . MET A 1 252 ? 21.762 -1.287 -9.277 1.00 94.94 252 MET A C 1
ATOM 1997 O O . MET A 1 252 ? 20.965 -2.091 -9.756 1.00 94.94 252 MET A O 1
ATOM 2001 N N . GLU A 1 253 ? 22.966 -1.091 -9.811 1.00 95.06 253 GLU A N 1
ATOM 2002 C CA . GLU A 1 253 ? 23.551 -1.940 -10.853 1.00 95.06 253 GLU A CA 1
ATOM 2003 C C . GLU A 1 253 ? 24.060 -3.286 -10.303 1.00 95.06 253 GLU A C 1
ATOM 2005 O O . GLU A 1 253 ? 24.476 -4.150 -11.077 1.00 95.06 253 GLU A O 1
ATOM 2010 N N . LEU A 1 254 ? 23.994 -3.482 -8.978 1.00 94.38 254 LEU A N 1
ATOM 2011 C CA . LEU A 1 254 ? 24.499 -4.645 -8.243 1.00 94.38 254 LEU A CA 1
ATOM 2012 C C . LEU A 1 254 ? 26.013 -4.862 -8.430 1.00 94.38 254 LEU A C 1
ATOM 2014 O O . LEU A 1 254 ? 26.500 -5.991 -8.358 1.00 94.38 254 LEU A O 1
ATOM 2018 N N . ALA A 1 255 ? 26.757 -3.779 -8.674 1.00 93.50 255 ALA A N 1
ATOM 2019 C CA . ALA A 1 255 ? 28.206 -3.784 -8.871 1.00 93.50 255 ALA A CA 1
ATOM 2020 C C . ALA A 1 255 ? 28.990 -3.376 -7.607 1.00 93.50 255 ALA A C 1
ATOM 2022 O O . ALA A 1 255 ? 30.182 -3.674 -7.495 1.00 93.50 255 ALA A O 1
ATOM 2023 N N . ASP A 1 256 ? 28.341 -2.710 -6.646 1.00 96.56 256 ASP A N 1
ATOM 2024 C CA . ASP A 1 256 ? 28.957 -2.310 -5.376 1.00 96.56 256 ASP A CA 1
ATOM 2025 C C . ASP A 1 256 ? 29.102 -3.508 -4.407 1.00 96.56 256 ASP A C 1
ATOM 2027 O O . ASP A 1 256 ? 28.164 -4.299 -4.262 1.00 96.56 256 ASP A O 1
ATOM 2031 N N . PRO A 1 257 ? 30.226 -3.643 -3.671 1.00 96.12 257 PRO A N 1
ATOM 2032 C CA . PRO A 1 257 ? 30.390 -4.684 -2.650 1.00 96.12 257 PRO A CA 1
ATOM 2033 C C . PRO A 1 257 ? 29.296 -4.689 -1.574 1.00 96.12 257 PRO A C 1
ATOM 2035 O O . PRO A 1 257 ? 28.982 -5.741 -1.021 1.00 96.12 257 PRO A O 1
ATOM 2038 N N . LEU A 1 258 ? 28.704 -3.529 -1.280 1.00 94.94 258 LEU A N 1
ATOM 2039 C CA . LEU A 1 258 ? 27.590 -3.411 -0.349 1.00 94.94 258 LEU A CA 1
ATOM 2040 C C . LEU A 1 258 ? 26.329 -4.087 -0.888 1.00 94.94 258 LEU A C 1
ATOM 2042 O O . LEU A 1 258 ? 25.632 -4.764 -0.135 1.00 94.94 258 LEU A O 1
ATOM 2046 N N . ALA A 1 259 ? 26.067 -3.955 -2.192 1.00 96.56 259 ALA A N 1
ATOM 2047 C CA . ALA A 1 259 ? 24.988 -4.685 -2.843 1.00 96.56 259 ALA A CA 1
ATOM 2048 C C . ALA A 1 259 ? 25.248 -6.192 -2.768 1.00 96.56 259 ALA A C 1
ATOM 2050 O O . ALA A 1 259 ? 24.350 -6.936 -2.397 1.00 96.56 259 ALA A O 1
ATOM 2051 N N . ALA A 1 260 ? 26.482 -6.643 -3.020 1.00 96.38 260 ALA A N 1
ATOM 2052 C CA . ALA A 1 260 ? 26.840 -8.058 -2.892 1.00 96.38 260 ALA A CA 1
ATOM 2053 C C . ALA A 1 260 ? 26.538 -8.604 -1.483 1.00 96.38 260 ALA A C 1
ATOM 2055 O O . ALA A 1 260 ? 25.864 -9.619 -1.347 1.00 96.38 260 ALA A O 1
ATOM 2056 N N . ALA A 1 261 ? 26.937 -7.872 -0.439 1.00 96.75 261 ALA A N 1
ATOM 2057 C CA . ALA A 1 261 ? 26.655 -8.252 0.943 1.00 96.75 261 ALA A CA 1
ATOM 2058 C C . ALA A 1 261 ? 25.151 -8.228 1.291 1.00 96.75 261 ALA A C 1
ATOM 2060 O O . ALA A 1 261 ? 24.693 -9.065 2.063 1.00 96.75 261 ALA A O 1
ATOM 2061 N N . MET A 1 262 ? 24.364 -7.311 0.710 1.00 97.12 262 MET A N 1
ATOM 2062 C CA . MET A 1 262 ? 22.896 -7.325 0.834 1.00 97.12 262 MET A CA 1
ATOM 2063 C C . MET A 1 262 ? 22.260 -8.542 0.161 1.00 97.12 262 MET A C 1
ATOM 2065 O O . MET A 1 262 ? 21.301 -9.105 0.682 1.00 97.12 262 MET A O 1
ATOM 2069 N N . LEU A 1 263 ? 22.768 -8.945 -1.006 1.00 96.88 263 LEU A N 1
ATOM 2070 C CA . LEU A 1 263 ? 22.255 -10.103 -1.743 1.00 96.88 263 LEU A CA 1
ATOM 2071 C C . LEU A 1 263 ? 22.477 -11.412 -0.970 1.00 96.88 263 LEU A C 1
ATOM 2073 O O . LEU A 1 263 ? 21.669 -12.333 -1.098 1.00 96.88 263 LEU A O 1
ATOM 2077 N N . ASP A 1 264 ? 23.523 -11.464 -0.145 1.00 96.50 264 ASP A N 1
ATOM 2078 C CA . ASP A 1 264 ? 23.846 -12.599 0.723 1.00 96.50 264 ASP A CA 1
ATOM 2079 C C . ASP A 1 264 ? 22.984 -12.665 1.998 1.00 96.50 264 ASP A C 1
ATOM 2081 O O . ASP A 1 264 ? 23.072 -13.642 2.744 1.00 96.50 264 ASP A O 1
ATOM 2085 N N . LEU A 1 265 ? 22.126 -11.669 2.265 1.00 95.44 265 LEU A N 1
ATOM 2086 C CA . LEU A 1 265 ? 21.199 -11.728 3.396 1.00 95.44 265 LEU A CA 1
ATOM 2087 C C . LEU A 1 265 ? 20.220 -12.895 3.228 1.00 95.44 265 LEU A C 1
ATOM 2089 O O . LEU A 1 265 ? 19.475 -12.979 2.247 1.00 95.44 265 LEU A O 1
ATOM 2093 N N . GLU A 1 266 ? 20.193 -13.777 4.225 1.00 94.88 266 GLU A N 1
ATOM 2094 C CA . GLU A 1 266 ? 19.266 -14.901 4.277 1.00 94.88 266 GLU A CA 1
ATOM 2095 C C . GLU A 1 266 ? 18.000 -14.541 5.048 1.00 94.88 266 GLU A C 1
ATOM 2097 O O . GLU A 1 266 ? 18.040 -14.095 6.194 1.00 94.88 266 GLU A O 1
ATOM 2102 N N . VAL A 1 267 ? 16.850 -14.843 4.454 1.00 92.75 267 VAL A N 1
ATOM 2103 C CA . VAL A 1 267 ? 15.551 -14.740 5.111 1.00 92.75 267 VAL A CA 1
ATOM 2104 C C . VAL A 1 267 ? 14.913 -16.113 5.133 1.00 92.75 267 VAL A C 1
ATOM 2106 O O . VAL A 1 267 ? 14.572 -16.672 4.094 1.00 92.75 267 VAL A O 1
ATOM 2109 N N . GLY A 1 268 ? 14.760 -16.693 6.324 1.00 91.00 268 GLY A N 1
ATOM 2110 C CA . GLY A 1 268 ? 14.198 -18.040 6.456 1.00 91.00 268 GLY A CA 1
ATOM 2111 C C . GLY A 1 268 ? 14.966 -19.108 5.663 1.00 91.00 268 GLY A C 1
ATOM 2112 O O . GLY A 1 268 ? 14.347 -20.046 5.170 1.00 91.00 268 GLY A O 1
ATOM 2113 N N . GLY A 1 269 ? 16.288 -18.947 5.515 1.00 94.19 269 GLY A N 1
ATOM 2114 C CA . GLY A 1 269 ? 17.156 -19.850 4.748 1.00 94.19 269 GLY A CA 1
ATOM 2115 C C . GLY A 1 269 ? 17.115 -19.651 3.229 1.00 94.19 269 GLY A C 1
ATOM 2116 O O . GLY A 1 269 ? 17.593 -20.512 2.494 1.00 94.19 269 GLY A O 1
ATOM 2117 N N . VAL A 1 270 ? 16.527 -18.553 2.743 1.00 96.12 270 VAL A N 1
ATOM 2118 C CA . VAL A 1 270 ? 16.516 -18.183 1.322 1.00 96.12 270 VAL A CA 1
ATOM 2119 C C . VAL A 1 270 ? 17.265 -16.859 1.147 1.00 96.12 270 VAL A C 1
ATOM 2121 O O . VAL A 1 270 ? 16.911 -15.892 1.823 1.00 96.12 270 VAL A O 1
ATOM 2124 N N . PRO A 1 271 ? 18.268 -16.772 0.256 1.00 96.19 271 PRO A N 1
ATOM 2125 C CA . PRO A 1 271 ? 18.967 -15.517 0.002 1.00 96.19 271 PRO A CA 1
ATOM 2126 C C . PRO A 1 271 ? 18.043 -14.512 -0.698 1.00 96.19 271 PRO A C 1
ATOM 2128 O O . PRO A 1 271 ? 17.122 -14.907 -1.424 1.00 96.19 271 PRO A O 1
ATOM 2131 N N . LEU A 1 272 ? 18.305 -13.215 -0.535 1.00 95.00 272 LEU A N 1
ATOM 2132 C CA . LEU A 1 272 ? 17.450 -12.138 -1.050 1.00 95.00 272 LEU A CA 1
ATOM 2133 C C . LEU A 1 272 ? 17.090 -12.269 -2.555 1.00 95.00 272 LEU A C 1
ATOM 2135 O O . LEU A 1 272 ? 15.907 -12.134 -2.885 1.00 95.00 272 LEU A O 1
ATOM 2139 N N . PRO A 1 273 ? 18.008 -12.635 -3.480 1.00 96.50 273 PRO A N 1
ATOM 2140 C CA . PRO A 1 273 ? 17.655 -12.911 -4.880 1.00 96.50 273 PRO A CA 1
ATOM 2141 C C . PRO A 1 273 ? 16.626 -14.029 -5.064 1.00 96.50 273 PRO A C 1
ATOM 2143 O O . PRO A 1 273 ? 15.786 -13.973 -5.964 1.00 96.50 273 PRO A O 1
ATOM 2146 N N . GLY A 1 274 ? 16.672 -15.049 -4.203 1.00 95.81 274 GLY A N 1
ATOM 2147 C CA . GLY A 1 274 ? 15.714 -16.150 -4.210 1.00 95.81 274 GLY A CA 1
ATOM 2148 C C . GLY A 1 274 ? 14.296 -15.687 -3.875 1.00 95.81 274 GLY A C 1
ATOM 2149 O O . GLY A 1 274 ? 13.338 -16.228 -4.424 1.00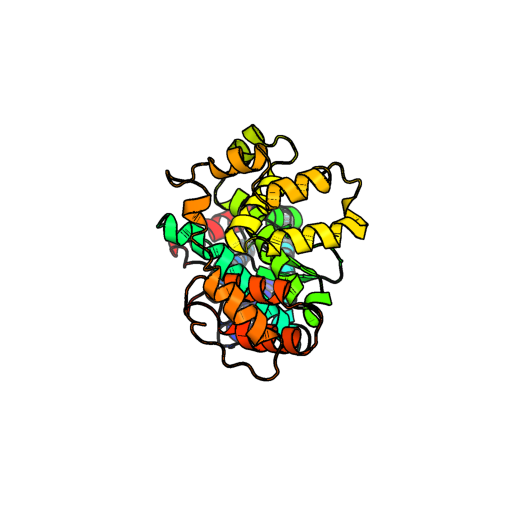 95.81 274 GLY A O 1
ATOM 2150 N N . LEU A 1 275 ? 14.160 -14.649 -3.044 1.00 93.06 275 LEU A N 1
ATOM 2151 C CA . LEU A 1 275 ? 12.870 -14.067 -2.670 1.00 93.06 275 LEU A CA 1
ATOM 2152 C C . LEU A 1 275 ? 12.238 -13.269 -3.808 1.00 93.06 275 LEU A C 1
ATOM 2154 O O . LEU A 1 275 ? 11.034 -13.372 -4.020 1.00 93.06 275 LEU A O 1
ATOM 2158 N N . ALA A 1 276 ? 13.035 -12.499 -4.550 1.00 91.50 276 ALA A N 1
ATOM 2159 C CA . ALA A 1 276 ? 12.563 -11.633 -5.632 1.00 91.50 276 ALA A CA 1
ATOM 2160 C C . ALA A 1 276 ? 12.099 -12.405 -6.885 1.00 91.50 276 ALA A C 1
ATOM 2162 O O . ALA A 1 276 ? 11.263 -11.933 -7.671 1.00 91.50 276 ALA A O 1
ATOM 2163 N N . GLY A 1 277 ? 12.623 -13.619 -7.069 1.00 89.38 277 GLY A N 1
ATOM 2164 C CA . GLY A 1 277 ? 12.449 -14.390 -8.295 1.00 89.38 277 GLY A CA 1
ATOM 2165 C C . GLY A 1 277 ? 13.187 -13.765 -9.485 1.00 89.38 277 GLY A C 1
ATOM 2166 O O . GLY A 1 277 ? 13.933 -12.800 -9.355 1.00 89.38 277 GLY A O 1
ATOM 2167 N N . VAL A 1 278 ? 12.988 -14.329 -10.678 1.00 89.31 278 VAL A N 1
ATOM 2168 C CA . VAL A 1 278 ? 13.698 -13.885 -11.889 1.00 89.31 278 VAL A CA 1
ATOM 2169 C C . VAL A 1 278 ? 12.830 -12.931 -12.705 1.00 89.31 278 VAL A C 1
ATOM 2171 O O . VAL A 1 278 ? 11.726 -13.289 -13.124 1.00 89.31 278 VAL A O 1
ATOM 2174 N N . LEU A 1 279 ? 13.350 -11.734 -12.982 1.00 94.69 279 LEU A N 1
ATOM 2175 C CA . LEU A 1 279 ? 12.777 -10.821 -13.968 1.00 94.69 279 LEU A CA 1
ATOM 2176 C C . LEU A 1 279 ? 13.095 -11.321 -15.388 1.00 94.69 279 LEU A C 1
ATOM 2178 O O . LEU A 1 279 ? 14.258 -11.463 -15.767 1.00 94.69 279 LEU A O 1
ATOM 2182 N N . ASP A 1 280 ? 12.067 -11.586 -16.197 1.00 94.75 280 ASP A N 1
ATOM 2183 C CA . ASP A 1 280 ? 12.248 -12.057 -17.576 1.00 94.75 280 ASP A CA 1
ATOM 2184 C C . ASP A 1 280 ? 12.703 -10.905 -18.491 1.00 94.75 280 ASP A C 1
ATOM 2186 O O . ASP A 1 280 ? 11.892 -10.174 -19.061 1.00 94.75 280 ASP A O 1
ATOM 2190 N N . ALA A 1 281 ? 14.019 -10.760 -18.663 1.00 95.75 281 ALA A N 1
ATOM 2191 C CA . ALA A 1 281 ? 14.617 -9.729 -19.512 1.00 95.75 281 ALA A CA 1
ATOM 2192 C C . ALA A 1 281 ? 14.158 -9.800 -20.983 1.00 95.75 281 ALA A C 1
ATOM 2194 O O . ALA A 1 281 ? 14.094 -8.772 -21.660 1.00 95.75 281 ALA A O 1
ATOM 2195 N N . ARG A 1 282 ? 13.799 -10.990 -21.493 1.00 95.69 282 ARG A N 1
ATOM 2196 C CA . ARG A 1 282 ? 13.280 -11.131 -22.866 1.00 95.69 282 ARG A CA 1
ATOM 2197 C C . ARG A 1 282 ? 11.880 -10.544 -22.970 1.00 95.69 282 ARG A C 1
ATOM 2199 O O . ARG A 1 282 ? 11.561 -9.907 -23.971 1.00 95.69 282 ARG A O 1
ATOM 2206 N N . LEU A 1 283 ? 11.059 -10.750 -21.940 1.00 96.06 283 LEU A N 1
ATOM 2207 C CA . LEU A 1 283 ? 9.730 -10.155 -21.857 1.00 96.06 283 LEU A CA 1
ATOM 2208 C C . LEU A 1 283 ? 9.809 -8.630 -21.747 1.00 96.06 283 LEU A C 1
ATOM 2210 O O . LEU A 1 283 ? 9.100 -7.947 -22.481 1.00 96.06 283 LEU A O 1
ATOM 2214 N N . VAL A 1 284 ? 10.712 -8.115 -20.901 1.00 97.75 284 VAL A N 1
ATOM 2215 C CA . VAL A 1 284 ? 10.974 -6.672 -20.779 1.00 97.75 284 VAL A CA 1
ATOM 2216 C C . VAL A 1 284 ? 11.322 -6.081 -22.147 1.00 97.75 284 VAL A C 1
ATOM 2218 O O . VAL A 1 284 ? 10.624 -5.187 -22.613 1.00 97.75 284 VAL A O 1
ATOM 2221 N N . ALA A 1 285 ? 12.320 -6.639 -22.842 1.00 96.69 285 ALA A N 1
ATOM 2222 C CA . ALA A 1 285 ? 12.742 -6.146 -24.154 1.00 96.69 285 ALA A CA 1
ATOM 2223 C C . ALA A 1 285 ? 11.616 -6.191 -25.208 1.00 96.69 285 ALA A C 1
ATOM 2225 O O . ALA A 1 285 ? 11.445 -5.245 -25.978 1.00 96.69 285 ALA A O 1
ATOM 2226 N N . ALA A 1 286 ? 10.820 -7.267 -25.232 1.00 96.25 286 ALA A N 1
ATOM 2227 C CA . ALA A 1 286 ? 9.690 -7.395 -26.153 1.00 96.25 286 ALA A CA 1
ATOM 2228 C C . ALA A 1 286 ? 8.599 -6.340 -25.888 1.00 96.25 286 ALA A C 1
ATOM 2230 O O . ALA A 1 286 ? 8.033 -5.762 -26.823 1.00 96.25 286 ALA A O 1
ATOM 2231 N N . TRP A 1 287 ? 8.302 -6.068 -24.617 1.00 97.88 287 TRP A N 1
ATOM 2232 C CA . TRP A 1 287 ? 7.312 -5.065 -24.246 1.00 97.88 287 TRP A CA 1
ATOM 2233 C C . TRP A 1 287 ? 7.822 -3.636 -24.398 1.00 97.88 287 TRP A C 1
ATOM 2235 O O . TRP A 1 287 ? 7.013 -2.783 -24.732 1.00 97.88 287 TRP A O 1
ATOM 2245 N N . THR A 1 288 ? 9.123 -3.358 -24.269 1.00 97.81 288 THR A N 1
ATOM 2246 C CA . THR A 1 288 ? 9.679 -2.011 -24.498 1.00 97.81 288 THR A CA 1
ATOM 2247 C C . THR A 1 288 ? 9.315 -1.485 -25.886 1.00 97.81 288 THR A C 1
ATOM 2249 O O . THR A 1 288 ? 8.777 -0.387 -26.007 1.00 97.81 288 THR A O 1
ATOM 2252 N N . GLY A 1 289 ? 9.520 -2.287 -26.937 1.00 95.00 289 GLY A N 1
ATOM 2253 C CA . GLY A 1 289 ? 9.124 -1.899 -28.296 1.00 95.00 289 GLY A CA 1
ATOM 2254 C C . GLY A 1 289 ? 7.605 -1.800 -28.474 1.00 95.00 289 GLY A C 1
ATOM 2255 O O . GLY A 1 289 ? 7.117 -0.919 -29.177 1.00 95.00 289 GLY A O 1
ATOM 2256 N N . SER A 1 290 ? 6.852 -2.673 -27.802 1.00 97.12 290 SER A N 1
ATOM 2257 C CA . SER A 1 290 ? 5.387 -2.694 -27.885 1.00 97.12 290 SER A CA 1
ATOM 2258 C C . SER A 1 290 ? 4.756 -1.478 -27.195 1.00 97.12 290 SER A C 1
ATOM 2260 O O . SER A 1 290 ? 3.843 -0.867 -27.729 1.00 97.12 290 SER A O 1
ATOM 2262 N N . LEU A 1 291 ? 5.255 -1.065 -26.032 1.00 97.75 291 LEU A N 1
ATOM 2263 C CA . LEU A 1 291 ? 4.698 0.061 -25.278 1.00 97.75 291 LEU A CA 1
ATOM 2264 C C . LEU A 1 291 ? 4.851 1.404 -25.999 1.00 97.75 291 LEU A C 1
ATOM 2266 O O . LEU A 1 291 ? 4.086 2.325 -25.719 1.00 97.75 291 LEU A O 1
ATOM 2270 N N . ALA A 1 292 ? 5.800 1.519 -26.928 1.00 96.44 292 ALA A N 1
ATOM 2271 C CA . ALA A 1 292 ? 6.017 2.728 -27.713 1.00 96.44 292 ALA A CA 1
ATOM 2272 C C . ALA A 1 292 ? 5.027 2.898 -28.883 1.00 96.44 292 ALA A C 1
ATOM 2274 O O . ALA A 1 292 ? 4.950 3.990 -29.448 1.00 96.44 292 ALA A O 1
ATOM 2275 N N . VAL A 1 293 ? 4.272 1.857 -29.258 1.00 96.62 293 VAL A N 1
ATOM 2276 C CA . VAL A 1 293 ? 3.280 1.931 -30.344 1.00 96.62 293 VAL A CA 1
ATOM 2277 C C . VAL A 1 293 ? 1.864 2.116 -29.800 1.00 96.62 293 VAL A C 1
ATOM 2279 O O . VAL A 1 293 ? 1.565 1.748 -28.666 1.00 96.62 293 VAL A O 1
ATOM 2282 N N . ALA A 1 294 ? 0.978 2.705 -30.604 1.00 95.38 294 ALA A N 1
ATOM 2283 C CA . ALA A 1 294 ? -0.437 2.802 -30.257 1.00 95.38 294 ALA A CA 1
ATOM 2284 C C . ALA A 1 294 ? -1.091 1.409 -30.263 1.00 95.38 294 ALA A C 1
ATOM 2286 O O . ALA A 1 294 ? -0.811 0.605 -31.152 1.00 95.38 294 ALA A O 1
ATOM 2287 N N . ASP A 1 295 ? -1.954 1.150 -29.278 1.00 93.12 295 ASP A N 1
ATOM 2288 C CA . ASP A 1 295 ? -2.764 -0.069 -29.144 1.00 93.12 295 ASP A CA 1
ATOM 2289 C C . ASP A 1 295 ? -1.975 -1.391 -29.282 1.00 93.12 295 ASP A C 1
ATOM 2291 O O . ASP A 1 295 ? -2.293 -2.239 -30.126 1.00 93.12 295 ASP A O 1
ATOM 2295 N N . PRO A 1 296 ? -0.926 -1.610 -28.468 1.00 96.38 296 PRO A N 1
ATOM 2296 C CA . PRO A 1 296 ? -0.088 -2.784 -28.607 1.00 96.38 296 PRO A CA 1
ATOM 2297 C C . PRO A 1 296 ? -0.800 -4.067 -28.191 1.00 96.38 296 PRO A C 1
ATOM 2299 O O . PRO A 1 296 ? -1.553 -4.136 -27.216 1.00 96.38 296 PRO A O 1
ATOM 2302 N N . VAL A 1 297 ? -0.453 -5.154 -28.877 1.00 94.62 297 VAL A N 1
ATOM 2303 C CA . VAL A 1 297 ? -0.841 -6.502 -28.459 1.00 94.62 297 VAL A CA 1
ATOM 2304 C C . VAL A 1 297 ? 0.153 -7.005 -27.416 1.00 94.62 297 VAL A C 1
ATOM 2306 O O . VAL A 1 297 ? 1.201 -7.564 -27.737 1.00 94.62 297 VAL A O 1
ATOM 2309 N N . ILE A 1 298 ? -0.194 -6.832 -26.142 1.00 94.69 298 ILE A N 1
ATOM 2310 C CA . ILE A 1 298 ? 0.590 -7.360 -25.025 1.00 94.69 298 ILE A CA 1
ATOM 2311 C C . ILE A 1 298 ? 0.120 -8.777 -24.676 1.00 94.69 298 ILE A C 1
ATOM 2313 O O . ILE A 1 298 ? -1.011 -8.998 -24.239 1.00 94.69 298 ILE A O 1
ATOM 2317 N N . THR A 1 299 ? 1.009 -9.756 -24.834 1.00 93.56 299 THR A N 1
ATOM 2318 C CA . THR A 1 299 ? 0.775 -11.156 -24.432 1.00 93.56 299 THR A CA 1
ATOM 2319 C C . THR A 1 299 ? 1.355 -11.440 -23.046 1.00 93.56 299 THR A C 1
ATOM 2321 O O . THR A 1 299 ? 2.144 -10.651 -22.550 1.00 93.56 299 THR A O 1
ATOM 2324 N N . LYS A 1 300 ? 0.993 -12.566 -22.410 1.00 90.75 300 LYS A N 1
ATOM 2325 C CA . LYS A 1 300 ? 1.522 -13.015 -21.096 1.00 90.75 300 LYS A CA 1
ATOM 2326 C C . LYS A 1 300 ? 1.259 -12.077 -19.905 1.00 90.75 300 LYS A C 1
ATOM 2328 O O . LYS A 1 300 ? 1.937 -12.170 -18.885 1.00 90.75 300 LYS A O 1
ATOM 2333 N N . VAL A 1 301 ? 0.238 -11.224 -19.970 1.00 93.50 301 VAL A N 1
ATOM 2334 C CA . VAL A 1 301 ? -0.100 -10.315 -18.857 1.00 93.50 301 VAL A CA 1
ATOM 2335 C C . VAL A 1 301 ? -0.399 -11.047 -17.540 1.00 93.50 301 VAL A C 1
ATOM 2337 O O . VAL A 1 301 ? -0.056 -10.537 -16.488 1.00 93.50 301 VAL A O 1
ATOM 2340 N N . GLY A 1 302 ? -0.921 -12.277 -17.567 1.00 92.12 302 GLY A N 1
ATOM 2341 C CA . GLY A 1 302 ? -1.284 -13.020 -16.349 1.00 92.12 302 GLY A CA 1
ATOM 2342 C C . GLY A 1 302 ? -0.131 -13.652 -15.549 1.00 92.12 302 GLY A C 1
ATOM 2343 O O . GLY A 1 302 ? -0.389 -14.247 -14.504 1.00 92.12 302 GLY A O 1
ATOM 2344 N N . ALA A 1 303 ? 1.127 -13.579 -16.002 1.00 91.62 303 ALA A N 1
ATOM 2345 C CA . ALA A 1 303 ? 2.245 -14.189 -15.273 1.00 91.62 303 ALA A CA 1
ATOM 2346 C C . ALA A 1 303 ? 2.612 -13.395 -14.002 1.00 91.62 303 ALA A C 1
ATOM 2348 O O . ALA A 1 303 ? 2.469 -12.178 -13.943 1.00 91.62 303 ALA A O 1
ATOM 2349 N N . ARG A 1 304 ? 3.111 -14.078 -12.961 1.00 89.44 304 ARG A N 1
ATOM 2350 C CA . ARG A 1 304 ? 3.355 -13.483 -11.627 1.00 89.44 304 ARG A CA 1
ATOM 2351 C C . ARG A 1 304 ? 4.291 -12.262 -11.640 1.00 89.44 304 ARG A C 1
ATOM 2353 O O . ARG A 1 304 ? 4.037 -11.301 -10.920 1.00 89.44 304 ARG A O 1
ATOM 2360 N N . GLY A 1 305 ? 5.323 -12.280 -12.485 1.00 93.56 305 GLY A N 1
ATOM 2361 C CA . GLY A 1 305 ? 6.269 -11.170 -12.665 1.00 93.56 305 GLY A CA 1
ATOM 2362 C C . GLY A 1 305 ? 5.852 -10.134 -13.715 1.00 93.56 305 GLY A C 1
ATOM 2363 O O . GLY A 1 305 ? 6.625 -9.224 -14.002 1.00 93.56 305 GLY A O 1
ATOM 2364 N N . SER A 1 306 ? 4.659 -10.253 -14.312 1.00 96.19 306 SER A N 1
ATOM 2365 C CA . SER A 1 306 ? 4.252 -9.402 -15.435 1.00 96.19 306 SER A CA 1
ATOM 2366 C C . SER A 1 306 ? 4.145 -7.929 -15.065 1.00 96.19 306 SER A C 1
ATOM 2368 O O . SER A 1 306 ? 4.557 -7.094 -15.854 1.00 96.19 306 SER A O 1
ATOM 2370 N N . ALA A 1 307 ? 3.663 -7.570 -13.872 1.00 97.50 307 ALA A N 1
ATOM 2371 C CA . ALA A 1 307 ? 3.596 -6.153 -13.499 1.00 97.50 307 ALA A CA 1
ATOM 2372 C C . ALA A 1 307 ? 5.003 -5.533 -13.402 1.00 97.50 307 ALA A C 1
ATOM 2374 O O . ALA A 1 307 ? 5.229 -4.439 -13.916 1.00 97.50 307 ALA A O 1
ATOM 2375 N N . ARG A 1 308 ? 5.970 -6.276 -12.842 1.00 97.81 308 ARG A N 1
ATOM 2376 C CA . ARG A 1 308 ? 7.379 -5.859 -12.729 1.00 97.81 308 ARG A CA 1
ATOM 2377 C C . ARG A 1 308 ? 8.062 -5.736 -14.088 1.00 97.81 308 ARG A C 1
ATOM 2379 O O . ARG A 1 308 ? 8.714 -4.735 -14.365 1.00 97.81 308 ARG A O 1
ATOM 2386 N N . ALA A 1 309 ? 7.853 -6.713 -14.968 1.00 98.25 309 ALA A N 1
ATOM 2387 C CA . ALA A 1 309 ? 8.373 -6.653 -16.332 1.00 98.25 309 ALA A CA 1
ATOM 2388 C C . ALA A 1 309 ? 7.746 -5.504 -17.142 1.00 98.25 309 ALA A C 1
ATOM 2390 O O . ALA A 1 309 ? 8.438 -4.859 -17.925 1.00 98.25 309 ALA A O 1
ATOM 2391 N N . MET A 1 310 ? 6.457 -5.220 -16.935 1.00 98.44 310 MET A N 1
ATOM 2392 C CA . MET A 1 310 ? 5.726 -4.154 -17.623 1.00 98.44 310 MET A CA 1
ATOM 2393 C C . MET A 1 310 ? 6.238 -2.777 -17.214 1.00 98.44 310 MET A C 1
ATOM 2395 O O . MET A 1 310 ? 6.528 -1.958 -18.083 1.00 98.44 310 MET A O 1
ATOM 2399 N N . ILE A 1 311 ? 6.385 -2.523 -15.910 1.00 98.62 311 ILE A N 1
ATOM 2400 C CA . ILE A 1 311 ? 6.895 -1.230 -15.445 1.00 98.62 311 ILE A CA 1
ATOM 2401 C C . ILE A 1 311 ? 8.360 -1.032 -15.857 1.00 98.62 311 ILE A C 1
ATOM 2403 O O . ILE A 1 311 ? 8.707 0.043 -16.341 1.00 98.62 311 ILE A O 1
ATOM 2407 N N . ALA A 1 312 ? 9.190 -2.081 -15.797 1.00 98.50 312 ALA A N 1
ATOM 2408 C CA . ALA A 1 312 ? 10.569 -2.027 -16.283 1.00 98.50 312 ALA A CA 1
ATOM 2409 C C . ALA A 1 312 ? 10.642 -1.717 -17.790 1.00 98.50 312 ALA A C 1
ATOM 2411 O O . ALA A 1 312 ? 11.415 -0.859 -18.221 1.00 98.50 312 ALA A O 1
ATOM 2412 N N . ALA A 1 313 ? 9.790 -2.362 -18.594 1.00 98.44 313 ALA A N 1
ATOM 2413 C CA . ALA A 1 313 ? 9.680 -2.089 -20.023 1.00 98.44 313 ALA A CA 1
ATOM 2414 C C . ALA A 1 313 ? 9.210 -0.654 -20.304 1.00 98.44 313 ALA A C 1
ATOM 2416 O O . ALA A 1 313 ? 9.711 -0.020 -21.233 1.00 98.44 313 ALA A O 1
ATOM 2417 N N . GLY A 1 314 ? 8.281 -0.141 -19.491 1.00 98.25 314 GLY A N 1
ATOM 2418 C CA . GLY A 1 314 ? 7.779 1.229 -19.559 1.00 98.25 314 GLY A CA 1
ATOM 2419 C C . GLY A 1 314 ? 8.851 2.272 -19.276 1.00 98.25 314 GLY A C 1
ATOM 2420 O O . GLY A 1 314 ? 8.976 3.228 -20.036 1.00 98.25 314 GLY A O 1
ATOM 2421 N N . VAL A 1 315 ? 9.672 2.060 -18.245 1.00 98.06 315 VAL A N 1
ATOM 2422 C CA . VAL A 1 315 ? 10.839 2.912 -17.962 1.00 98.06 315 VAL A CA 1
ATOM 2423 C C . VAL A 1 315 ? 11.825 2.880 -19.128 1.00 98.06 315 VAL A C 1
ATOM 2425 O O . VAL A 1 315 ? 12.302 3.929 -19.554 1.00 98.06 315 VAL A O 1
ATOM 2428 N N . ALA A 1 316 ? 12.102 1.710 -19.707 1.00 97.69 316 ALA A N 1
ATOM 2429 C CA . ALA A 1 316 ? 12.988 1.606 -20.867 1.00 97.69 316 ALA A CA 1
ATOM 2430 C C . ALA A 1 316 ? 12.433 2.319 -22.120 1.00 97.69 316 ALA A C 1
ATOM 2432 O O . ALA A 1 316 ? 13.208 2.871 -22.895 1.00 97.69 316 ALA A O 1
ATOM 2433 N N . ALA A 1 317 ? 11.108 2.339 -22.304 1.00 97.31 317 ALA A N 1
ATOM 2434 C CA . ALA A 1 317 ? 10.436 2.966 -23.447 1.00 97.31 317 ALA A CA 1
ATOM 2435 C C . ALA A 1 317 ? 10.070 4.451 -23.244 1.00 97.31 317 ALA A C 1
ATOM 2437 O O . ALA A 1 317 ? 9.597 5.076 -24.190 1.00 97.31 317 ALA A O 1
ATOM 2438 N N . ARG A 1 318 ? 10.215 4.981 -22.019 1.00 95.62 318 ARG A N 1
ATOM 2439 C CA . ARG A 1 318 ? 9.658 6.259 -21.528 1.00 95.62 318 ARG A CA 1
ATOM 2440 C C . ARG A 1 318 ? 9.825 7.460 -22.471 1.00 95.62 318 ARG A C 1
ATOM 2442 O O . ARG A 1 318 ? 10.739 7.517 -23.288 1.00 95.62 318 ARG A O 1
ATOM 2449 N N . GLY A 1 319 ? 8.978 8.474 -22.272 1.00 87.06 319 GLY A N 1
ATOM 2450 C CA . GLY A 1 319 ? 9.080 9.769 -22.961 1.00 87.06 319 GLY A CA 1
ATOM 2451 C C . GLY A 1 319 ? 8.022 10.027 -24.040 1.00 87.06 319 GLY A C 1
ATOM 2452 O O . GLY A 1 319 ? 8.121 11.018 -24.758 1.00 87.06 319 GLY A O 1
ATOM 2453 N N . GLY A 1 320 ? 6.996 9.174 -24.156 1.00 92.06 320 GLY A N 1
ATOM 2454 C CA . GLY A 1 320 ? 5.915 9.343 -25.132 1.00 92.06 320 GLY A CA 1
ATOM 2455 C C . GLY A 1 320 ? 4.511 9.074 -24.569 1.00 92.06 320 GLY A C 1
ATOM 2456 O O . GLY A 1 320 ? 4.355 8.252 -23.664 1.00 92.06 320 GLY A O 1
ATOM 2457 N N . PRO A 1 321 ? 3.462 9.708 -25.133 1.00 96.19 321 PRO A N 1
ATOM 2458 C CA . PRO A 1 321 ? 2.077 9.538 -24.680 1.00 96.19 321 PRO A CA 1
ATOM 2459 C C . PRO A 1 321 ? 1.539 8.114 -24.887 1.00 96.19 321 PRO A C 1
ATOM 2461 O O . PRO A 1 321 ? 0.679 7.673 -24.129 1.00 96.19 321 PRO A O 1
ATOM 2464 N N . ALA A 1 322 ? 2.062 7.376 -25.874 1.00 97.69 322 ALA A N 1
ATOM 2465 C CA . ALA A 1 322 ? 1.707 5.972 -26.090 1.00 97.69 322 ALA A CA 1
ATOM 2466 C C . ALA A 1 322 ? 2.132 5.099 -24.901 1.00 97.69 322 ALA A C 1
ATOM 2468 O O . ALA A 1 322 ? 1.322 4.339 -24.380 1.00 97.69 322 ALA A O 1
ATOM 2469 N N . VAL A 1 323 ? 3.361 5.277 -24.404 1.00 98.06 323 VAL A N 1
ATOM 2470 C CA . VAL A 1 323 ? 3.872 4.535 -23.241 1.00 98.06 323 VAL A CA 1
ATOM 2471 C C . VAL A 1 323 ? 3.001 4.798 -22.022 1.00 98.06 323 VAL A C 1
ATOM 2473 O O . VAL A 1 323 ? 2.612 3.853 -21.340 1.00 98.06 323 VAL A O 1
ATOM 2476 N N . GLN A 1 324 ? 2.626 6.061 -21.797 1.00 97.69 324 GLN A N 1
ATOM 2477 C CA . GLN A 1 324 ? 1.722 6.434 -20.714 1.00 97.69 324 GLN A CA 1
ATOM 2478 C C . GLN A 1 324 ? 0.382 5.701 -20.803 1.00 97.69 324 GLN A C 1
ATOM 2480 O O . GLN A 1 324 ? -0.023 5.014 -19.864 1.00 97.69 324 GLN A O 1
ATOM 2485 N N . ALA A 1 325 ? -0.299 5.832 -21.943 1.00 98.00 325 ALA A N 1
ATOM 2486 C CA . ALA A 1 325 ? -1.603 5.219 -22.159 1.00 98.00 325 ALA A CA 1
ATOM 2487 C C . ALA A 1 325 ? -1.541 3.691 -22.008 1.00 98.00 325 ALA A C 1
ATOM 2489 O O . ALA A 1 325 ? -2.386 3.093 -21.341 1.00 98.00 325 ALA A O 1
ATOM 2490 N N . ASN A 1 326 ? -0.501 3.068 -22.562 1.00 98.38 326 ASN A N 1
ATOM 2491 C CA . ASN A 1 326 ? -0.324 1.624 -22.536 1.00 98.38 326 ASN A CA 1
ATOM 2492 C C . ASN A 1 326 ? -0.017 1.100 -21.125 1.00 98.38 326 ASN A C 1
ATOM 2494 O O . ASN A 1 326 ? -0.587 0.086 -20.720 1.00 98.38 326 ASN A O 1
ATOM 2498 N N . LEU A 1 327 ? 0.819 1.789 -20.341 1.00 98.44 327 LEU A N 1
ATOM 2499 C CA . LEU A 1 327 ? 1.063 1.414 -18.945 1.00 98.44 327 LEU A CA 1
ATOM 2500 C C . LEU A 1 327 ? -0.235 1.449 -18.134 1.00 98.44 327 LEU A C 1
ATOM 2502 O O . LEU A 1 327 ? -0.570 0.454 -17.490 1.00 98.44 327 LEU A O 1
ATOM 2506 N N . LEU A 1 328 ? -1.003 2.539 -18.224 1.00 98.00 328 LEU A N 1
ATOM 2507 C CA . LEU A 1 328 ? -2.275 2.674 -17.508 1.00 98.00 328 LEU A CA 1
ATOM 2508 C C . LEU A 1 328 ? -3.323 1.639 -17.952 1.00 98.00 328 LEU A C 1
ATOM 2510 O O . LEU A 1 328 ? -4.104 1.161 -17.132 1.00 98.00 328 LEU A O 1
ATOM 2514 N N . ALA A 1 329 ? -3.331 1.255 -19.231 1.00 97.62 329 ALA A N 1
ATOM 2515 C CA . ALA A 1 329 ? -4.267 0.266 -19.761 1.00 97.62 329 ALA A CA 1
ATOM 2516 C C . ALA A 1 329 ? -3.898 -1.186 -19.398 1.00 97.62 329 ALA A C 1
ATOM 2518 O O . ALA A 1 329 ? -4.785 -2.023 -19.191 1.00 97.62 329 ALA A O 1
ATOM 2519 N N . HIS A 1 330 ? -2.602 -1.514 -19.343 1.00 97.94 330 HIS A N 1
ATOM 2520 C CA . HIS A 1 330 ? -2.140 -2.899 -19.229 1.00 97.94 330 HIS A CA 1
ATOM 2521 C C . HIS A 1 330 ? -1.645 -3.293 -17.837 1.00 97.94 330 HIS A C 1
ATOM 2523 O O . HIS A 1 330 ? -1.856 -4.447 -17.456 1.00 97.94 330 HIS A O 1
ATOM 2529 N N . LEU A 1 331 ? -1.047 -2.385 -17.055 1.00 97.81 331 LEU A N 1
ATOM 2530 C CA . LEU A 1 331 ? -0.585 -2.706 -15.698 1.00 97.81 331 LEU A CA 1
ATOM 2531 C C . LEU A 1 331 ? -1.702 -3.270 -14.811 1.00 97.81 331 LEU A C 1
ATOM 2533 O O . LEU A 1 331 ? -1.471 -4.344 -14.260 1.00 97.81 331 LEU A O 1
ATOM 2537 N N . PRO A 1 332 ? -2.926 -2.693 -14.751 1.00 97.12 332 PRO A N 1
ATOM 2538 C CA . PRO A 1 332 ? -4.016 -3.230 -13.925 1.00 97.12 332 PRO A CA 1
ATOM 2539 C C . PRO A 1 332 ? -4.405 -4.681 -14.256 1.00 97.12 332 PRO A C 1
ATOM 2541 O O . PRO A 1 332 ? -5.045 -5.365 -13.460 1.00 97.12 332 PRO A O 1
ATOM 2544 N N . ARG A 1 333 ? -4.061 -5.153 -15.457 1.00 95.69 333 ARG A N 1
ATOM 2545 C CA . ARG A 1 333 ? -4.376 -6.497 -15.962 1.00 95.69 333 ARG A CA 1
ATOM 2546 C C . ARG A 1 333 ? -3.231 -7.488 -15.743 1.00 95.69 333 ARG A C 1
ATOM 2548 O O . ARG A 1 333 ? -3.344 -8.636 -16.171 1.00 95.69 333 ARG A O 1
ATOM 2555 N N . CYS A 1 334 ? -2.124 -7.040 -15.154 1.00 96.06 334 CYS A N 1
ATOM 2556 C CA . CYS A 1 334 ? -0.941 -7.856 -14.954 1.00 96.06 334 CYS A CA 1
ATOM 2557 C C . CYS A 1 334 ? -1.044 -8.749 -13.711 1.00 96.06 334 CYS A C 1
ATOM 2559 O O . CYS A 1 334 ? -1.644 -8.397 -12.696 1.00 96.06 334 CYS A O 1
ATOM 2561 N N . GLY A 1 335 ? -0.383 -9.903 -13.782 1.00 91.38 335 GLY A N 1
ATOM 2562 C CA . GLY A 1 335 ? -0.343 -10.886 -12.709 1.00 91.38 335 GLY A CA 1
ATOM 2563 C C . GLY A 1 335 ? -1.624 -11.715 -12.583 1.00 91.38 335 GLY A C 1
ATOM 2564 O O . GLY A 1 335 ? -2.622 -11.460 -13.258 1.00 91.38 335 GLY A O 1
ATOM 2565 N N . PRO A 1 336 ? -1.611 -12.729 -11.705 1.00 89.75 336 PRO A N 1
ATOM 2566 C CA . PRO A 1 336 ? -2.798 -13.525 -11.430 1.00 89.75 336 PRO A CA 1
ATOM 2567 C C . PRO A 1 336 ? -3.864 -12.708 -10.683 1.00 89.75 336 PRO A C 1
ATOM 2569 O O . PRO A 1 336 ? -3.587 -11.647 -10.100 1.00 89.75 336 PRO A O 1
ATOM 2572 N N . GLU A 1 337 ? -5.089 -13.229 -10.663 1.00 87.12 337 GLU A N 1
ATOM 2573 C CA . GLU A 1 337 ? -6.126 -12.776 -9.732 1.00 87.12 337 GLU A CA 1
ATOM 2574 C C . GLU A 1 337 ? -5.667 -12.935 -8.271 1.00 87.12 337 GLU A C 1
ATOM 2576 O O . GLU A 1 337 ? -4.749 -13.700 -7.974 1.00 87.12 337 GLU A O 1
ATOM 2581 N N . GLY A 1 338 ? -6.275 -12.172 -7.360 1.00 83.81 338 GLY A N 1
ATOM 2582 C CA . GLY A 1 338 ? -5.931 -12.179 -5.935 1.00 83.81 338 GLY A CA 1
ATOM 2583 C C . GLY A 1 338 ? -5.903 -10.791 -5.299 1.00 83.81 338 GLY A C 1
ATOM 2584 O O . GLY A 1 338 ? -6.150 -9.780 -5.961 1.00 83.81 338 GLY A O 1
ATOM 2585 N N . THR A 1 339 ? -5.587 -10.745 -4.011 1.00 84.00 339 THR A N 1
ATOM 2586 C CA . THR A 1 339 ? -5.522 -9.525 -3.197 1.00 84.00 339 THR A CA 1
ATOM 2587 C C . THR A 1 339 ? -4.084 -9.067 -2.957 1.00 84.00 339 THR A C 1
ATOM 2589 O O . THR A 1 339 ? -3.119 -9.753 -3.293 1.00 84.00 339 THR A O 1
ATOM 2592 N N . MET A 1 340 ? -3.938 -7.865 -2.410 1.00 84.00 340 MET A N 1
ATOM 2593 C CA . MET A 1 340 ? -2.687 -7.312 -1.912 1.00 84.00 340 MET A CA 1
ATOM 2594 C C . MET A 1 340 ? -2.381 -7.917 -0.535 1.00 84.00 340 MET A C 1
ATOM 2596 O O . MET A 1 340 ? -2.744 -7.373 0.506 1.00 84.00 340 MET A O 1
ATOM 2600 N N . GLY A 1 341 ? -1.764 -9.098 -0.559 1.00 74.94 341 GLY A N 1
ATOM 2601 C CA . GLY A 1 341 ? -1.487 -9.926 0.614 1.00 74.94 341 GLY A CA 1
ATOM 2602 C C . GLY A 1 341 ? -2.473 -11.082 0.789 1.00 74.94 341 GLY A C 1
ATOM 2603 O O . GLY A 1 341 ? -3.520 -11.139 0.129 1.00 74.94 341 GLY A O 1
ATOM 2604 N N . SER A 1 342 ? -2.130 -12.003 1.688 1.00 64.31 342 SER A N 1
ATOM 2605 C CA . SER A 1 342 ? -2.944 -13.168 2.035 1.00 64.31 342 SER A CA 1
ATOM 2606 C C . SER A 1 342 ? -3.855 -12.863 3.226 1.00 64.31 342 SER A C 1
ATOM 2608 O O . SER A 1 342 ? -3.561 -11.985 4.033 1.00 64.31 342 SER A O 1
ATOM 2610 N N . THR A 1 343 ? -4.959 -13.595 3.382 1.00 55.06 343 THR A N 1
ATOM 2611 C CA . THR A 1 343 ? -5.782 -13.466 4.589 1.00 55.06 343 THR A CA 1
ATOM 2612 C C . THR A 1 343 ? -4.978 -13.909 5.811 1.00 55.06 343 THR A C 1
ATOM 2614 O O . THR A 1 343 ? -4.680 -15.104 5.956 1.00 55.06 343 THR A O 1
ATOM 2617 N N . LEU A 1 344 ? -4.687 -12.981 6.732 1.00 58.78 344 LEU A N 1
ATOM 2618 C CA . LEU A 1 344 ? -4.399 -13.347 8.119 1.00 58.78 344 LEU A CA 1
ATOM 2619 C C . LEU A 1 344 ? -5.445 -14.361 8.592 1.00 58.78 344 LEU A C 1
ATOM 2621 O O . LEU A 1 344 ? -6.624 -14.288 8.232 1.00 58.78 344 LEU A O 1
ATOM 2625 N N . SER A 1 345 ? -5.032 -15.315 9.429 1.00 64.56 345 SER A N 1
ATOM 2626 C CA . SER A 1 345 ? -6.034 -16.145 10.089 1.00 64.56 345 SER A CA 1
ATOM 2627 C C . SER A 1 345 ? -6.945 -15.219 10.897 1.00 64.56 345 SER A C 1
ATOM 2629 O O . SER A 1 345 ? -6.470 -14.268 11.519 1.00 64.56 345 SER A O 1
ATOM 2631 N N . ARG A 1 346 ? -8.251 -15.491 10.905 1.00 69.94 346 ARG A N 1
ATOM 2632 C CA . ARG A 1 346 ? -9.200 -14.741 11.737 1.00 69.94 346 ARG A CA 1
ATOM 2633 C C . ARG A 1 346 ? -8.707 -14.564 13.192 1.00 69.94 346 ARG A C 1
ATOM 2635 O O . ARG A 1 346 ? -8.752 -13.436 13.667 1.00 69.94 346 ARG A O 1
ATOM 2642 N N . PRO A 1 347 ? -8.094 -15.582 13.842 1.00 73.44 347 PRO A N 1
ATOM 2643 C CA . PRO A 1 347 ? -7.434 -15.409 15.140 1.00 73.44 347 PRO A CA 1
ATOM 2644 C C . PRO A 1 347 ? -6.330 -14.340 15.189 1.00 73.44 347 PRO A C 1
ATOM 2646 O O . PRO A 1 347 ? -6.193 -13.661 16.201 1.00 73.44 347 PRO A O 1
ATOM 2649 N N . GLY A 1 348 ? -5.533 -14.180 14.128 1.00 78.88 348 GLY A N 1
ATOM 2650 C CA . GLY A 1 348 ? -4.492 -13.150 14.052 1.00 78.88 348 GLY A CA 1
ATOM 2651 C C . GLY A 1 348 ? -5.074 -11.739 13.972 1.00 78.88 348 GLY A C 1
ATOM 2652 O O . GLY A 1 348 ? -4.632 -10.848 14.697 1.00 78.88 348 GLY A O 1
ATOM 2653 N N . VAL A 1 349 ? -6.115 -11.556 13.154 1.00 77.94 349 VAL A N 1
ATOM 2654 C CA . VAL A 1 349 ? -6.840 -10.279 13.057 1.00 77.94 349 VAL A CA 1
ATOM 2655 C C . VAL A 1 349 ? -7.537 -9.947 14.379 1.00 77.94 349 VAL A C 1
ATOM 2657 O O . VAL A 1 349 ? -7.430 -8.822 14.862 1.00 77.94 349 VAL A O 1
ATOM 2660 N N . ASP A 1 350 ? -8.186 -10.929 15.009 1.00 81.50 350 ASP A N 1
ATOM 2661 C CA . ASP A 1 350 ? -8.829 -10.760 16.315 1.00 81.50 350 ASP A CA 1
ATOM 2662 C C . ASP A 1 350 ? -7.808 -10.379 17.401 1.00 81.50 350 ASP A C 1
ATOM 2664 O O . ASP A 1 350 ? -8.043 -9.450 18.173 1.00 81.50 350 ASP A O 1
ATOM 2668 N N . ALA A 1 351 ? -6.638 -11.028 17.429 1.00 84.88 351 ALA A N 1
ATOM 2669 C CA . ALA A 1 351 ? -5.578 -10.707 18.384 1.00 84.88 351 ALA A CA 1
ATOM 2670 C C . ALA A 1 351 ? -5.038 -9.279 18.205 1.00 84.88 351 ALA A C 1
ATOM 2672 O O . ALA A 1 351 ? -4.789 -8.585 19.197 1.00 84.88 351 ALA A O 1
ATOM 2673 N N . LEU A 1 352 ? -4.873 -8.825 16.956 1.00 83.31 352 LEU A N 1
ATOM 2674 C CA . LEU A 1 352 ? -4.529 -7.437 16.645 1.00 83.31 352 LEU A CA 1
ATOM 2675 C C . LEU A 1 352 ? -5.624 -6.487 17.146 1.00 83.31 352 LEU A C 1
ATOM 2677 O O . LEU A 1 352 ? -5.330 -5.574 17.918 1.00 83.31 352 LEU A O 1
ATOM 2681 N N . ALA A 1 353 ? -6.878 -6.737 16.772 1.00 84.50 353 ALA A N 1
ATOM 2682 C CA . ALA A 1 353 ? -8.025 -5.924 17.159 1.00 84.50 353 ALA A CA 1
ATOM 2683 C C . ALA A 1 353 ? -8.161 -5.800 18.689 1.00 84.50 353 ALA A C 1
ATOM 2685 O O . ALA A 1 353 ? -8.359 -4.701 19.214 1.00 84.50 353 ALA A O 1
ATOM 2686 N N . ASP A 1 354 ? -7.963 -6.894 19.427 1.00 86.88 354 ASP A N 1
ATOM 2687 C CA . ASP A 1 354 ? -7.991 -6.907 20.891 1.00 86.88 354 ASP A CA 1
ATOM 2688 C C . ASP A 1 354 ? -6.836 -6.105 21.501 1.00 86.88 354 ASP A C 1
ATOM 2690 O O . ASP A 1 354 ? -7.025 -5.365 22.471 1.00 86.88 354 ASP A O 1
ATOM 2694 N N . ARG A 1 355 ? -5.627 -6.219 20.936 1.00 86.31 355 ARG A N 1
ATOM 2695 C CA . ARG A 1 355 ? -4.453 -5.456 21.386 1.00 86.31 355 ARG A CA 1
ATOM 2696 C C . ARG A 1 355 ? -4.674 -3.954 21.225 1.00 86.31 355 ARG A C 1
ATOM 2698 O O . ARG A 1 355 ? -4.307 -3.193 22.116 1.00 86.31 355 ARG A O 1
ATOM 2705 N N . LEU A 1 356 ? -5.283 -3.538 20.117 1.00 83.94 356 LEU A N 1
ATOM 2706 C CA . LEU A 1 356 ? -5.583 -2.133 19.835 1.00 83.94 356 LEU A CA 1
ATOM 2707 C C . LEU A 1 356 ? -6.724 -1.604 20.685 1.00 83.94 356 LEU A C 1
ATOM 2709 O O . LEU A 1 356 ? -6.609 -0.518 21.246 1.00 83.94 356 LEU A O 1
ATOM 2713 N N . THR A 1 357 ? -7.762 -2.412 20.876 1.00 86.31 357 THR A N 1
ATOM 2714 C CA . THR A 1 357 ? -8.875 -2.088 21.771 1.00 86.31 357 THR A CA 1
ATOM 2715 C C . THR A 1 357 ? -8.377 -1.827 23.191 1.00 86.31 357 THR A C 1
ATOM 2717 O O . THR A 1 357 ? -8.715 -0.803 23.776 1.00 86.31 357 THR A O 1
ATOM 2720 N N . ARG A 1 358 ? -7.487 -2.676 23.724 1.00 89.00 358 ARG A N 1
ATOM 2721 C CA . ARG A 1 358 ? -6.879 -2.459 25.049 1.00 89.00 358 ARG A CA 1
ATOM 2722 C C . ARG A 1 358 ? -6.062 -1.172 25.159 1.00 89.00 358 ARG A C 1
ATOM 2724 O O . ARG A 1 358 ? -5.928 -0.665 26.260 1.00 89.00 358 ARG A O 1
ATOM 2731 N N . ARG A 1 359 ? -5.496 -0.667 24.060 1.00 85.38 359 ARG A N 1
ATOM 2732 C CA . ARG A 1 359 ? -4.702 0.572 24.076 1.00 85.38 359 ARG A CA 1
ATOM 2733 C C . ARG A 1 359 ? -5.544 1.833 23.992 1.00 85.38 359 ARG A C 1
ATOM 2735 O O . ARG A 1 359 ? -5.126 2.858 24.514 1.00 85.38 359 ARG A O 1
ATOM 2742 N N . VAL A 1 360 ? -6.692 1.776 23.321 1.00 86.12 360 VAL A N 1
ATOM 2743 C CA . VAL A 1 360 ? -7.598 2.930 23.263 1.00 86.12 360 VAL A CA 1
ATOM 2744 C C . VAL A 1 360 ? -8.516 3.019 24.471 1.00 86.12 360 VAL A C 1
ATOM 2746 O O . VAL A 1 360 ? -9.044 4.093 24.731 1.00 86.12 360 VAL A O 1
ATOM 2749 N N . LEU A 1 361 ? -8.727 1.926 25.203 1.00 89.31 361 LEU A N 1
ATOM 2750 C CA . LEU A 1 361 ? -9.513 1.946 26.431 1.00 89.31 361 LEU A CA 1
ATOM 2751 C C . LEU A 1 361 ? -8.665 2.441 27.621 1.00 89.31 361 LEU A C 1
ATOM 2753 O O . LEU A 1 361 ? -7.554 1.942 27.797 1.00 89.31 361 LEU A O 1
ATOM 2757 N N . PRO A 1 362 ? -9.179 3.394 28.423 1.00 82.94 362 PRO A N 1
ATOM 2758 C CA . PRO A 1 362 ? -8.521 3.883 29.635 1.00 82.94 362 PRO A CA 1
ATOM 2759 C C . PRO A 1 362 ? -8.631 2.923 30.828 1.00 82.94 362 PRO A C 1
ATOM 2761 O O . PRO A 1 362 ? -9.599 2.117 30.885 1.00 82.94 362 PRO A O 1
#

Foldseek 3Di:
DVLVVLLVVLLVLLVVVLVVLVVLLVVQCPDPLCLQCVQQSVLLNLQLVLLSVLLNVQSVVQDPPDSVSSNVQSVLSVVLSVLSVVLSVVVSVQSCLLVDPLRVLLQLLLQLLQLLLQVQLCVLLVHFWDQTAREGEDCDPDKAKQAQQNSQVVSVHRARHHIYIYFYPCCSVFVLSSLCSQLRSQLNCCVVLVVQVVLCVLPPLQSSNLSSLLRSCLQQNLSSLVNLVVCCVDDPCDDPNHDHNVVSSCSSNCNDVSVVSQQQDDRSNAGSSSRNDHQDVVLLVVVLVQQLDAPGDRPPQAASSNSSSLSSSLSSNDDDPSNSVCSSVRSSSHYHRHHSTGNDDPVVSNVSSVSRSVVSND

Radius of gyration: 22.6 Å; Cα contacts (8 Å, |Δi|>4): 606; chains: 1; bounding box: 62×38×71 Å

Secondary structure (DSSP, 8-state):
-HHHHHHHHHHHHHHHHHHHHHHHHHHHHT-GGGTT-HHHHHHHHHHHHHHHHHHHHHHHT--SS-HHHHHHHHHHHHHHHHHHHHHHHHHHHHHHGGGSTTTHHHHHHHHHHHHHHHHHHHHHTTPPPP---EEEEESSS--EEE-HHHHHHHTT-------EEEEEGGGGT-GGGGGHHHHHHHHHHHHHTT-HHHHHHHHGGGHHHHHHHHHHHHHHTTHHHHHHHHHHTTTTTT-TTS--HHHHHHHHTT-SHHHHHHHT-EETTEEHHHHH----HHHHHHHHHHHTSSS-----TTSTTHHHHHHHHHHHH-SSHHHHHHHHHHGGG-S-S--SS----HHHHHHHHHHHHHHH--

Mean predicted aligned error: 4.49 Å

Solvent-accessible surface area (backbone atoms only — not comparable to full-atom value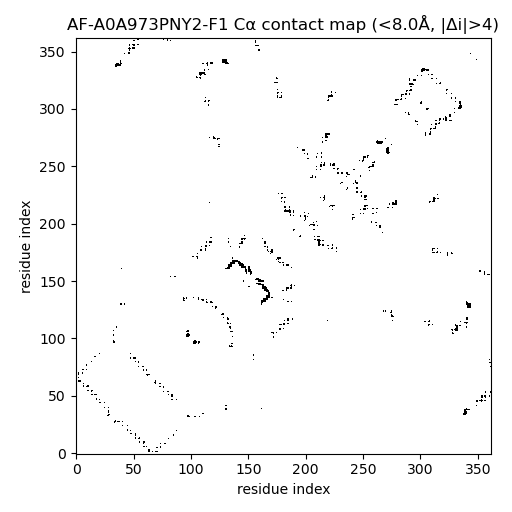s): 18767 Å² total; per-residue (Å²): 111,72,54,57,57,52,42,51,49,55,40,50,51,41,51,52,52,48,54,49,51,54,50,57,49,61,73,39,75,81,35,81,84,39,58,41,42,55,50,48,50,52,50,49,48,52,30,54,54,42,32,44,48,52,51,38,55,52,48,75,64,54,56,78,87,44,62,65,62,33,50,50,53,52,51,56,51,50,52,31,51,49,49,54,49,50,57,51,62,64,48,49,63,48,60,52,42,48,74,36,87,69,47,15,48,37,47,45,20,38,53,26,39,35,33,42,57,54,42,41,40,26,61,66,68,74,45,81,33,60,49,40,61,48,68,32,74,32,92,50,86,65,62,46,56,38,39,25,55,52,57,14,52,82,65,78,41,92,35,83,55,71,20,35,27,41,34,35,47,60,25,58,74,41,46,44,57,48,49,54,42,38,30,34,45,24,45,41,46,36,61,78,68,66,40,61,63,65,37,29,75,75,48,46,91,32,17,63,59,54,49,8,40,41,43,12,18,48,47,32,34,71,42,38,37,53,56,54,56,61,46,43,79,61,86,54,65,83,43,91,71,49,68,57,64,72,58,45,44,33,24,26,71,59,70,29,72,65,30,52,57,53,43,64,41,63,57,97,88,38,37,44,59,65,29,53,46,83,67,54,62,67,58,18,59,57,42,20,65,37,34,58,39,77,88,54,90,78,76,72,37,54,40,66,59,28,20,32,31,49,41,26,11,34,45,75,39,55,93,48,72,37,29,32,53,43,45,45,67,46,26,56,58,24,21,61,90,69,49,33,34,38,78,64,54,68,68,56,46,49,52,51,14,51,56,52,27,60,67,53,51,133

Sequence (362 aa):
MRVRARVERSVSTADLLRDEVTRWLAARAGRSEFRRFGHHFEVLDAVLSRMLSGIRERLLSVPAADSRAAYAACHELDRSLLTVKRLFEWYVPKYDQRLDPVRGPALAAADEVVRSCWWQPFDVLGKRDLAGPLPYLDPFFEAFAVP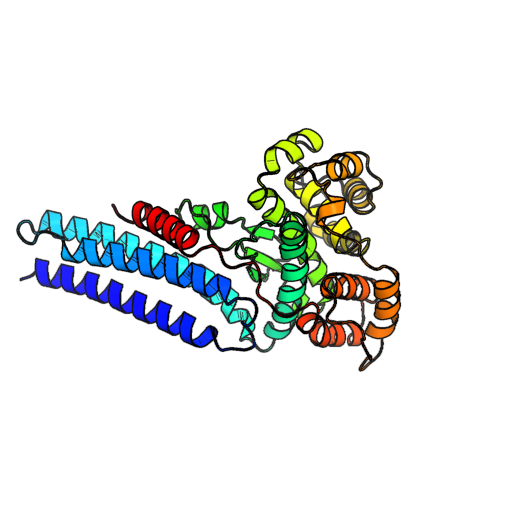RAQVADELGLAAELIPVISLPEWSVREAWWLVAAAHETGHVLLHDLDLGYEARSVAGDWAEEVFADVYAALMVGPAAAWVVAELGHGLTADSLYYPPLDRRLSIMELADPLAAAMLDLEVGGVPLPGLAGVLDARLVAAWTGSLAVADPVITKVGARGSARAMIAAGVAARGGPAVQANLLAHLPRCGPEGTMGSTLSRPGVDALADRLTRRVLP